Protein AF-A0A2R6HM12-F1 (afdb_monomer_lite)

pLDDT: mean 79.9, std 17.31, range [34.62, 97.88]

Sequence (275 aa):
WGMAYDRQQKQTQFLGGKAFEIVNNDDPSNAFLQESNEMADQKAVITHVEAHADFFRNNEWFRMFGASPDAAAMLERHGETVAEYMDDPEISREDVEAWIDHVLCLEDNIDQHREFSTTEAFEADSAAPEDLAEKLEEMDVSEEVREEVFDEEFVDEMVDDEEGPSFPEEPEKDLLAFLAAHGKAYDEEAEKATDYEEWQGEILELLRKEAYYFAPQKMTKVMNEGWACVDPDTPVFSTAGLVPMRDVVDGHLPVSDGETTRDVYDSNVIEDHDT

Structure (mmCIF, N/CA/C/O backbone):
data_AF-A0A2R6HM12-F1
#
_entry.id   AF-A0A2R6HM12-F1
#
loop_
_atom_site.group_PDB
_atom_site.id
_atom_site.type_symbol
_atom_site.label_atom_id
_atom_site.label_alt_id
_atom_site.label_comp_id
_atom_site.label_asym_id
_atom_site.label_entity_id
_atom_site.label_seq_id
_atom_site.pdbx_PDB_ins_code
_atom_site.Cartn_x
_atom_site.Cartn_y
_atom_site.Cartn_z
_atom_site.occupancy
_atom_site.B_iso_or_equiv
_atom_site.auth_seq_id
_atom_site.auth_comp_id
_atom_site.auth_asym_id
_atom_site.auth_atom_id
_atom_site.pdbx_PDB_model_num
ATOM 1 N N . TRP A 1 1 ? 7.779 -3.901 19.122 1.00 45.91 1 TRP A N 1
ATOM 2 C CA . TRP A 1 1 ? 8.851 -4.202 18.132 1.00 45.91 1 TRP A CA 1
ATOM 3 C C . TRP A 1 1 ? 8.712 -5.640 17.628 1.00 45.91 1 TRP A C 1
ATOM 5 O O . TRP A 1 1 ? 8.999 -6.569 18.376 1.00 45.91 1 TRP A O 1
ATOM 15 N N . GLY A 1 2 ? 8.209 -5.828 16.401 1.00 66.12 2 GLY A N 1
ATOM 16 C CA . GLY A 1 2 ? 7.667 -7.107 15.915 1.00 66.12 2 GLY A CA 1
ATOM 17 C C . GLY A 1 2 ? 8.661 -8.069 15.245 1.00 66.12 2 GLY A C 1
ATOM 18 O O . GLY A 1 2 ? 9.682 -7.671 14.681 1.00 66.12 2 GLY A O 1
ATOM 19 N N . MET A 1 3 ? 8.316 -9.363 15.253 1.00 56.09 3 MET A N 1
ATOM 20 C CA . MET A 1 3 ? 9.099 -10.453 14.643 1.00 56.09 3 MET A CA 1
ATOM 21 C C . MET A 1 3 ? 9.358 -10.277 13.137 1.00 56.09 3 MET A C 1
ATOM 23 O O . MET A 1 3 ? 10.316 -10.845 12.615 1.00 56.09 3 MET A O 1
ATOM 27 N N . ALA A 1 4 ? 8.538 -9.492 12.432 1.00 48.44 4 ALA A N 1
ATOM 28 C CA . ALA A 1 4 ? 8.728 -9.190 11.014 1.00 48.44 4 ALA A CA 1
ATOM 29 C C . ALA A 1 4 ? 10.014 -8.383 10.755 1.00 48.44 4 ALA A C 1
ATOM 31 O O . ALA A 1 4 ? 10.770 -8.720 9.844 1.00 48.44 4 ALA A O 1
ATOM 32 N N . TYR A 1 5 ? 10.315 -7.397 11.607 1.00 55.44 5 TYR A N 1
ATOM 33 C CA . TYR A 1 5 ? 11.544 -6.604 11.526 1.00 55.44 5 TYR A CA 1
ATOM 34 C C . TYR A 1 5 ? 12.789 -7.466 11.786 1.00 55.44 5 TYR A C 1
ATOM 36 O O . TYR A 1 5 ? 13.748 -7.428 11.020 1.00 55.44 5 TYR A O 1
ATOM 44 N N . ASP A 1 6 ? 12.748 -8.327 12.808 1.00 50.44 6 ASP A N 1
ATOM 45 C CA . ASP A 1 6 ? 13.839 -9.266 13.110 1.00 50.44 6 ASP A CA 1
ATOM 46 C C . ASP A 1 6 ? 14.047 -10.286 11.971 1.00 50.44 6 ASP A C 1
ATOM 48 O O . ASP A 1 6 ? 15.178 -10.639 11.625 1.00 50.44 6 ASP A O 1
ATOM 52 N N . ARG A 1 7 ? 12.963 -10.717 11.313 1.00 56.62 7 ARG A N 1
ATOM 53 C CA . ARG A 1 7 ? 13.025 -11.595 10.137 1.00 56.62 7 ARG A CA 1
ATOM 54 C C . ARG A 1 7 ? 13.650 -10.898 8.930 1.00 56.62 7 ARG A C 1
ATOM 56 O O . ARG A 1 7 ? 14.514 -11.495 8.289 1.00 56.62 7 ARG A O 1
ATOM 63 N N . GLN A 1 8 ? 13.252 -9.658 8.648 1.00 53.88 8 GLN A N 1
ATOM 64 C CA . GLN A 1 8 ? 13.801 -8.850 7.557 1.00 53.88 8 GLN A CA 1
ATOM 65 C C . GLN A 1 8 ? 15.287 -8.555 7.797 1.00 53.88 8 GLN A C 1
ATOM 67 O O . GLN A 1 8 ? 16.112 -8.812 6.924 1.00 53.88 8 GLN A O 1
ATOM 72 N N . GLN A 1 9 ? 15.657 -8.139 9.013 1.00 55.09 9 GLN A N 1
ATOM 73 C CA . GLN A 1 9 ? 17.048 -7.898 9.400 1.00 55.09 9 GLN A CA 1
ATOM 74 C C . GLN A 1 9 ? 17.918 -9.149 9.195 1.00 55.09 9 GLN A C 1
ATOM 76 O O . GLN A 1 9 ? 19.014 -9.068 8.635 1.00 55.09 9 GLN A O 1
ATOM 81 N N . LYS A 1 10 ? 17.417 -10.327 9.588 1.00 55.91 10 LYS A N 1
ATOM 82 C CA . LYS A 1 10 ? 18.114 -11.607 9.390 1.00 55.91 10 LYS A CA 1
ATOM 83 C C . LYS A 1 10 ? 18.174 -12.030 7.919 1.00 55.91 10 LYS A C 1
ATOM 85 O O . LYS A 1 10 ? 19.184 -12.593 7.503 1.00 55.91 10 LYS A O 1
ATOM 90 N N . GLN A 1 11 ? 17.150 -11.749 7.113 1.00 53.75 11 GLN A N 1
ATOM 91 C CA . GLN A 1 11 ? 17.183 -11.993 5.665 1.00 53.75 11 GLN A CA 1
ATOM 92 C C . GLN A 1 11 ? 18.248 -11.141 4.968 1.00 53.75 11 GLN A C 1
ATOM 94 O O . GLN A 1 11 ? 19.051 -11.677 4.202 1.00 53.75 11 GLN A O 1
ATOM 99 N N . THR A 1 12 ? 18.316 -9.851 5.293 1.00 49.84 12 THR A N 1
ATOM 100 C CA . THR A 1 12 ? 19.340 -8.939 4.772 1.00 49.84 12 THR A CA 1
ATOM 101 C C . THR A 1 12 ? 20.743 -9.373 5.200 1.00 49.84 12 THR A C 1
ATOM 103 O O . THR A 1 12 ? 21.672 -9.362 4.395 1.00 49.84 12 THR A O 1
ATOM 106 N N . GLN A 1 13 ? 20.909 -9.810 6.454 1.00 46.69 13 GLN A N 1
ATOM 107 C CA . GLN A 1 13 ? 22.214 -10.181 7.007 1.00 46.69 13 GLN A CA 1
ATOM 108 C C . GLN A 1 13 ? 22.731 -11.553 6.538 1.00 46.69 13 GLN A C 1
ATOM 110 O O . GLN A 1 13 ? 23.944 -11.727 6.417 1.00 46.69 13 GLN A O 1
ATOM 115 N N . PHE A 1 14 ? 21.852 -12.534 6.297 1.00 41.62 14 PHE A N 1
ATOM 116 C CA . PHE A 1 14 ? 22.263 -13.930 6.076 1.00 41.62 14 PHE A CA 1
ATOM 117 C C . PHE A 1 14 ? 21.850 -14.532 4.726 1.00 41.62 14 PHE A C 1
ATOM 119 O O . PHE A 1 14 ? 22.419 -15.552 4.343 1.00 41.62 14 PHE A O 1
ATOM 126 N N . LEU A 1 15 ? 20.888 -13.944 4.004 1.00 34.62 15 LEU A N 1
ATOM 127 C CA . LEU A 1 15 ? 20.305 -14.532 2.785 1.00 34.62 15 LEU A CA 1
ATOM 128 C C . LEU A 1 15 ? 20.502 -13.683 1.520 1.00 34.62 15 LEU A C 1
ATOM 130 O O . LEU A 1 15 ? 19.976 -14.041 0.472 1.00 34.62 15 LEU A O 1
ATOM 134 N N . GLY A 1 16 ? 21.259 -12.583 1.590 1.00 38.53 16 GLY A N 1
ATOM 135 C CA . GLY A 1 16 ? 21.548 -11.755 0.413 1.00 38.53 16 GLY A CA 1
ATOM 136 C C . GLY A 1 16 ? 20.336 -10.988 -0.126 1.00 38.53 16 GLY A C 1
ATOM 137 O O . GLY A 1 16 ? 20.385 -10.496 -1.248 1.00 38.53 16 GLY A O 1
ATOM 138 N N . GLY A 1 17 ? 19.262 -10.864 0.662 1.00 44.56 17 GLY A N 1
ATOM 139 C CA . GLY A 1 17 ? 18.126 -9.998 0.352 1.00 44.56 17 GLY A CA 1
ATOM 140 C C . GLY A 1 17 ? 18.528 -8.533 0.485 1.00 44.56 17 GLY A C 1
ATOM 141 O O . GLY A 1 17 ? 18.247 -7.899 1.499 1.00 44.56 17 GLY A O 1
ATOM 142 N N . LYS A 1 18 ? 19.253 -8.007 -0.502 1.00 56.03 18 LYS A N 1
ATOM 143 C CA . LYS A 1 18 ? 19.556 -6.582 -0.599 1.00 56.03 18 LYS A CA 1
ATOM 144 C C . LYS A 1 18 ? 18.367 -5.913 -1.290 1.00 56.03 18 LYS A C 1
ATOM 146 O O . LYS A 1 18 ? 18.108 -6.192 -2.452 1.00 56.03 18 LYS A O 1
ATOM 151 N N . ALA A 1 19 ? 17.621 -5.076 -0.571 1.00 60.28 19 ALA A N 1
ATOM 152 C CA . ALA A 1 19 ? 16.597 -4.231 -1.185 1.00 60.28 19 ALA A CA 1
ATOM 153 C C . ALA A 1 19 ? 17.301 -3.126 -1.976 1.00 60.28 19 ALA A C 1
ATOM 155 O O . ALA A 1 19 ? 17.904 -2.255 -1.365 1.00 60.28 19 ALA A O 1
ATOM 156 N N . PHE A 1 20 ? 17.315 -3.177 -3.301 1.00 73.44 20 PHE A N 1
ATOM 157 C CA . PHE A 1 20 ? 18.080 -2.212 -4.093 1.00 73.44 20 PHE A CA 1
ATOM 158 C C . PHE A 1 20 ? 17.459 -0.803 -4.059 1.00 73.44 20 PHE A C 1
ATOM 160 O O . PHE A 1 20 ? 18.202 0.190 -4.061 1.00 73.44 20 PHE A O 1
ATOM 167 N N . GLU A 1 21 ? 16.137 -0.742 -3.891 1.00 81.69 21 GLU A N 1
ATOM 168 C CA . GLU A 1 21 ? 15.317 0.463 -3.843 1.00 81.69 21 GLU A CA 1
ATOM 169 C C . GLU A 1 21 ? 14.082 0.310 -2.940 1.00 81.69 21 GLU A C 1
ATOM 171 O O . GLU A 1 21 ? 13.693 -0.790 -2.544 1.00 81.69 21 GLU A O 1
ATOM 176 N N . ILE A 1 22 ? 13.457 1.449 -2.638 1.00 86.56 22 ILE A N 1
ATOM 177 C CA . ILE A 1 22 ? 12.061 1.569 -2.206 1.00 86.56 22 ILE A CA 1
ATOM 178 C C . ILE A 1 22 ? 11.409 2.611 -3.112 1.00 86.56 22 ILE A C 1
ATOM 180 O O . ILE A 1 22 ? 11.979 3.689 -3.293 1.00 86.56 22 ILE A O 1
ATOM 184 N N . VAL A 1 23 ? 10.230 2.309 -3.659 1.00 88.19 23 VAL A N 1
ATOM 185 C CA . VAL A 1 23 ? 9.457 3.240 -4.494 1.00 88.19 23 VAL A CA 1
ATOM 186 C C . VAL A 1 23 ? 8.091 3.468 -3.866 1.00 88.19 23 VAL A C 1
ATOM 188 O O . VAL A 1 23 ? 7.348 2.515 -3.636 1.00 88.19 23 VAL A O 1
ATOM 191 N N . ASN A 1 24 ? 7.764 4.733 -3.618 1.00 88.12 24 ASN A N 1
ATOM 192 C CA . ASN A 1 24 ? 6.459 5.162 -3.137 1.00 88.12 24 ASN A CA 1
ATOM 193 C C . ASN A 1 24 ? 5.642 5.719 -4.302 1.00 88.12 24 ASN A C 1
ATOM 195 O O . ASN A 1 24 ? 6.130 6.550 -5.077 1.00 88.12 24 ASN A O 1
ATOM 199 N N . ASN A 1 25 ? 4.387 5.280 -4.393 1.00 87.94 25 ASN A N 1
ATOM 200 C CA . ASN A 1 25 ? 3.421 5.827 -5.331 1.00 87.94 25 ASN A CA 1
ATOM 201 C C . ASN A 1 25 ? 2.900 7.181 -4.820 1.00 87.94 25 ASN A C 1
ATOM 203 O O . ASN A 1 25 ? 1.836 7.265 -4.212 1.00 87.94 25 ASN A O 1
ATOM 207 N N . ASP A 1 26 ? 3.691 8.217 -5.078 1.00 87.25 26 ASP A N 1
ATOM 208 C CA . ASP A 1 26 ? 3.332 9.632 -4.952 1.00 87.25 26 ASP A CA 1
ATOM 209 C C . ASP A 1 26 ? 3.199 10.273 -6.350 1.00 87.25 26 ASP A C 1
ATOM 211 O O . ASP A 1 26 ? 3.576 9.665 -7.360 1.00 87.25 26 ASP A O 1
ATOM 215 N N . ASP A 1 27 ? 2.707 11.514 -6.421 1.00 85.19 27 ASP A N 1
ATOM 216 C CA . ASP A 1 27 ? 2.692 12.340 -7.640 1.00 85.19 27 ASP A CA 1
ATOM 217 C C . ASP A 1 27 ? 3.530 13.631 -7.459 1.00 85.19 27 ASP A C 1
ATOM 219 O O . ASP A 1 27 ? 3.024 14.631 -6.937 1.00 85.19 27 ASP A O 1
ATOM 223 N N . PRO A 1 28 ? 4.817 13.655 -7.873 1.00 88.19 28 PRO A N 1
ATOM 224 C CA . PRO A 1 28 ? 5.564 12.595 -8.560 1.00 88.19 28 PRO A CA 1
ATOM 225 C C . PRO A 1 28 ? 6.029 11.473 -7.620 1.00 88.19 28 PRO A C 1
ATOM 227 O O . PRO A 1 28 ? 6.233 11.699 -6.429 1.00 88.19 28 PRO A O 1
ATOM 230 N N . SER A 1 29 ? 6.273 10.280 -8.175 1.00 90.69 29 SER A N 1
ATOM 231 C CA . SER A 1 29 ? 6.714 9.123 -7.390 1.00 90.69 29 SER A CA 1
ATOM 232 C C . SER A 1 29 ? 8.095 9.348 -6.780 1.00 90.69 29 SER A C 1
ATOM 234 O O . SER A 1 29 ? 8.993 9.902 -7.419 1.00 90.69 29 SER A O 1
ATOM 236 N N . ASN A 1 30 ? 8.273 8.882 -5.545 1.00 90.06 30 ASN A N 1
ATOM 237 C CA . ASN A 1 30 ? 9.518 9.029 -4.800 1.00 90.06 30 ASN A CA 1
ATOM 238 C C . ASN A 1 30 ? 10.266 7.698 -4.751 1.00 90.06 30 ASN A C 1
ATOM 240 O O . ASN A 1 30 ? 9.684 6.669 -4.410 1.00 90.06 30 ASN A O 1
ATOM 244 N N . ALA A 1 31 ? 11.565 7.719 -5.049 1.00 91.00 31 ALA A N 1
ATOM 245 C CA . ALA A 1 31 ? 12.410 6.533 -5.010 1.00 91.00 31 ALA A CA 1
ATOM 246 C C . ALA A 1 31 ? 13.648 6.740 -4.138 1.00 91.00 31 ALA A C 1
ATOM 248 O O . ALA A 1 31 ? 14.365 7.735 -4.262 1.00 91.00 31 ALA A O 1
ATOM 249 N N . PHE A 1 32 ? 13.919 5.763 -3.280 1.00 90.31 32 PHE A N 1
ATOM 250 C CA . PHE A 1 32 ? 15.049 5.749 -2.361 1.00 90.31 32 PHE A CA 1
ATOM 251 C C . PHE A 1 32 ? 15.987 4.612 -2.747 1.00 90.31 32 PHE A C 1
ATOM 253 O O . PHE A 1 32 ? 15.621 3.444 -2.649 1.00 90.31 32 PHE A O 1
ATOM 260 N N . LEU A 1 33 ? 17.199 4.951 -3.185 1.00 89.31 33 LEU A N 1
ATOM 261 C CA . LEU A 1 33 ? 18.199 3.983 -3.634 1.00 89.31 33 LEU A CA 1
ATOM 262 C C . LEU A 1 33 ? 19.236 3.727 -2.543 1.00 89.31 33 LEU A C 1
ATOM 264 O O . LEU A 1 33 ? 19.635 4.647 -1.825 1.00 89.31 33 LEU A O 1
ATOM 268 N N . GLN A 1 34 ? 19.741 2.496 -2.446 1.00 87.69 34 GLN A N 1
ATOM 269 C CA . GLN A 1 34 ? 20.837 2.220 -1.519 1.00 87.69 34 GLN A CA 1
ATOM 270 C C . GLN A 1 34 ? 22.144 2.878 -1.972 1.00 87.69 34 GLN A C 1
ATOM 272 O O . GLN A 1 34 ? 22.643 2.611 -3.064 1.00 87.69 34 GLN A O 1
ATOM 277 N N . GLU A 1 35 ? 22.790 3.634 -1.080 1.00 86.25 35 GLU A N 1
ATOM 278 C CA . GLU A 1 35 ? 24.118 4.221 -1.335 1.00 86.25 35 GLU A CA 1
ATOM 279 C C . GLU A 1 35 ? 25.197 3.166 -1.634 1.00 86.25 35 GLU A C 1
ATOM 281 O O . GLU A 1 35 ? 26.191 3.455 -2.294 1.00 86.25 35 GLU A O 1
ATOM 286 N N . SER A 1 36 ? 25.004 1.935 -1.155 1.00 85.50 36 SER A N 1
ATOM 287 C CA . SER A 1 36 ? 25.958 0.834 -1.317 1.00 85.50 36 SER A CA 1
ATOM 288 C C . SER A 1 36 ? 25.883 0.122 -2.675 1.00 85.50 36 SER A C 1
ATOM 290 O O . SER A 1 36 ? 26.580 -0.875 -2.869 1.00 85.50 36 SER A O 1
ATOM 292 N N . ASN A 1 37 ? 25.000 0.543 -3.583 1.00 83.56 37 ASN A N 1
ATOM 293 C CA . ASN A 1 37 ? 24.901 -0.025 -4.929 1.00 83.56 37 ASN A CA 1
ATOM 294 C C . ASN A 1 37 ? 26.080 0.436 -5.798 1.00 83.56 37 ASN A C 1
ATOM 296 O O . ASN A 1 37 ? 26.504 1.5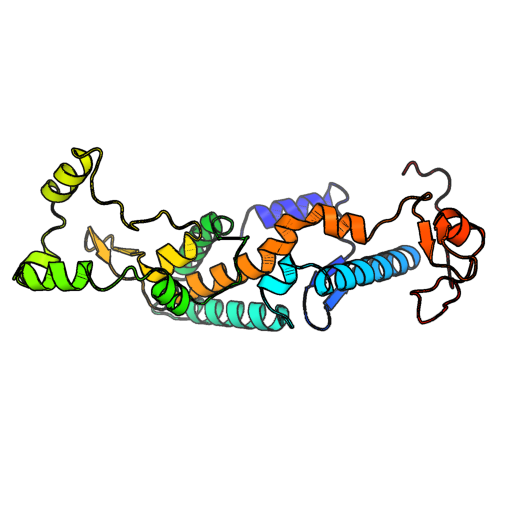94 -5.722 1.00 83.56 37 ASN A O 1
ATOM 300 N N . GLU A 1 38 ? 26.606 -0.458 -6.638 1.00 86.62 38 GLU A N 1
ATOM 301 C CA . GLU A 1 38 ? 27.620 -0.071 -7.618 1.00 86.62 38 GLU A CA 1
ATOM 302 C C . GLU A 1 38 ? 27.011 0.841 -8.692 1.00 86.62 38 GLU A C 1
ATOM 304 O O . GLU A 1 38 ? 25.799 0.907 -8.868 1.00 86.62 38 GLU A O 1
ATOM 309 N N . MET A 1 39 ? 27.842 1.561 -9.448 1.00 86.50 39 MET A N 1
ATOM 310 C CA . MET A 1 39 ? 27.341 2.500 -10.463 1.00 86.50 39 MET A CA 1
ATOM 311 C C . MET A 1 39 ? 26.467 1.818 -11.532 1.00 86.50 39 MET A C 1
ATOM 313 O O . MET A 1 39 ? 25.511 2.423 -12.013 1.00 86.50 39 MET A O 1
ATOM 317 N N . ALA A 1 40 ? 26.796 0.580 -11.912 1.00 83.94 40 ALA A N 1
ATOM 318 C CA . ALA A 1 40 ? 25.988 -0.196 -12.852 1.00 83.94 40 ALA A CA 1
ATOM 319 C C . ALA A 1 40 ? 24.617 -0.543 -12.249 1.00 83.94 40 ALA A C 1
ATOM 321 O O . ALA A 1 40 ? 23.596 -0.294 -12.889 1.00 83.94 40 ALA A O 1
ATOM 322 N N . ASP A 1 41 ? 24.595 -1.005 -10.996 1.00 84.75 41 ASP A N 1
ATOM 323 C CA . ASP A 1 41 ? 23.363 -1.301 -10.259 1.00 84.75 41 ASP A CA 1
ATOM 324 C C . ASP A 1 41 ? 22.493 -0.053 -10.115 1.00 84.75 41 ASP A C 1
ATOM 326 O O . ASP A 1 41 ? 21.305 -0.105 -10.397 1.00 84.75 41 ASP A O 1
ATOM 330 N N . GLN A 1 42 ? 23.078 1.097 -9.755 1.00 87.88 42 GLN A N 1
ATOM 331 C CA . GLN A 1 42 ? 22.330 2.353 -9.637 1.00 87.88 42 GLN A CA 1
ATOM 332 C C . GLN A 1 42 ? 21.605 2.702 -10.940 1.00 87.88 42 GLN A C 1
ATOM 334 O O . GLN A 1 42 ? 20.440 3.081 -10.915 1.00 87.88 42 GLN A O 1
ATOM 339 N N . LYS A 1 43 ? 22.264 2.551 -12.095 1.00 87.19 43 LYS A N 1
ATOM 340 C CA . LYS A 1 43 ? 21.636 2.821 -13.397 1.00 87.19 43 LYS A CA 1
ATOM 341 C C . LYS A 1 43 ? 20.495 1.852 -13.705 1.00 87.19 43 LYS A C 1
ATOM 343 O O . LYS A 1 43 ? 19.450 2.287 -14.190 1.00 87.19 43 LYS A O 1
ATOM 348 N N . ALA A 1 44 ? 20.694 0.563 -13.433 1.00 84.06 44 ALA A N 1
ATOM 349 C CA . ALA A 1 44 ? 19.670 -0.456 -13.641 1.00 84.06 44 ALA A CA 1
ATOM 350 C C . ALA A 1 44 ? 18.451 -0.200 -12.744 1.00 84.06 44 ALA A C 1
ATOM 352 O O . ALA A 1 44 ? 17.330 -0.136 -13.239 1.00 84.06 44 ALA A O 1
ATOM 353 N N . VAL A 1 45 ? 18.691 0.057 -11.458 1.00 88.31 45 VAL A N 1
ATOM 354 C CA . VAL A 1 45 ? 17.662 0.364 -10.460 1.00 88.31 45 VAL A CA 1
ATOM 355 C C . VAL A 1 45 ? 16.890 1.625 -10.828 1.00 88.31 45 VAL A C 1
ATOM 357 O O . VAL A 1 45 ? 15.670 1.586 -10.850 1.00 88.31 45 VAL A O 1
ATOM 360 N N . ILE A 1 46 ? 17.556 2.727 -11.194 1.00 89.94 46 ILE A N 1
ATOM 361 C CA . ILE A 1 46 ? 16.858 3.953 -11.626 1.00 89.94 46 ILE A CA 1
ATOM 362 C C . ILE A 1 46 ? 15.937 3.658 -12.816 1.00 89.94 46 ILE A C 1
ATOM 364 O O . ILE A 1 46 ? 14.789 4.083 -12.825 1.00 89.94 46 ILE A O 1
ATOM 368 N N . THR A 1 47 ? 16.412 2.898 -13.805 1.00 86.44 47 THR A N 1
ATOM 369 C CA . THR A 1 47 ? 15.597 2.548 -14.981 1.00 86.44 47 THR A CA 1
ATOM 370 C C . THR A 1 47 ? 14.394 1.678 -14.598 1.00 86.44 47 THR A C 1
ATOM 372 O O . THR A 1 47 ? 13.297 1.875 -15.113 1.00 86.44 47 THR A O 1
ATOM 375 N N . HIS A 1 48 ? 14.589 0.743 -13.671 1.00 89.44 48 HIS A N 1
ATOM 376 C CA . HIS A 1 48 ? 13.540 -0.121 -13.134 1.00 89.44 48 HIS A CA 1
ATOM 377 C C . HIS A 1 48 ? 12.481 0.676 -12.350 1.00 89.44 48 HIS A C 1
ATOM 379 O O . HIS A 1 48 ? 11.283 0.512 -12.567 1.00 89.44 48 HIS A O 1
ATOM 385 N N . VAL A 1 49 ? 12.919 1.622 -11.516 1.00 92.50 49 VAL A N 1
ATOM 386 C CA . VAL A 1 49 ? 12.063 2.558 -10.773 1.00 92.50 49 VAL A CA 1
ATOM 387 C C . VAL A 1 49 ? 11.189 3.395 -11.707 1.00 92.50 49 VAL A C 1
ATOM 389 O O . VAL A 1 49 ? 10.001 3.558 -11.441 1.00 92.50 49 VAL A O 1
ATOM 392 N N . GLU A 1 50 ? 11.747 3.919 -12.800 1.00 90.81 50 GLU A N 1
ATOM 393 C CA . GLU A 1 50 ? 10.979 4.696 -13.786 1.00 90.81 50 GLU A CA 1
ATOM 394 C C . GLU A 1 50 ? 9.858 3.851 -14.410 1.00 90.81 50 GLU A C 1
ATOM 396 O O . GLU A 1 50 ? 8.745 4.336 -14.612 1.00 90.81 50 GLU A O 1
ATOM 401 N N . ALA A 1 51 ? 10.115 2.564 -14.657 1.00 90.44 51 ALA A N 1
ATOM 402 C CA . ALA A 1 51 ? 9.087 1.649 -15.135 1.00 90.44 51 ALA A CA 1
ATOM 403 C C . ALA A 1 51 ? 8.002 1.387 -14.074 1.00 90.44 51 ALA A C 1
ATOM 405 O O . ALA A 1 51 ? 6.824 1.344 -14.424 1.00 90.44 51 ALA A O 1
ATOM 406 N N . HIS A 1 52 ? 8.350 1.284 -12.787 1.00 93.44 52 HIS A N 1
ATOM 407 C CA . HIS A 1 52 ? 7.345 1.232 -11.718 1.00 93.44 52 HIS A CA 1
ATOM 408 C C . HIS A 1 52 ? 6.503 2.506 -11.643 1.00 93.44 52 HIS A C 1
ATOM 410 O O . HIS A 1 52 ? 5.285 2.418 -11.530 1.00 93.44 52 HIS A O 1
ATOM 416 N N . ALA A 1 53 ? 7.121 3.685 -11.748 1.00 92.56 53 ALA A N 1
ATOM 417 C CA . ALA A 1 53 ? 6.397 4.954 -11.749 1.00 92.56 53 ALA A CA 1
ATOM 418 C C . ALA A 1 53 ? 5.414 5.042 -12.933 1.00 92.56 53 ALA A C 1
ATOM 420 O O . ALA A 1 53 ? 4.265 5.461 -12.769 1.00 92.56 53 ALA A O 1
ATOM 421 N N . ASP A 1 54 ? 5.829 4.582 -14.118 1.00 91.69 54 ASP A N 1
ATOM 422 C CA . ASP A 1 54 ? 4.942 4.457 -15.277 1.00 91.69 54 ASP A CA 1
ATOM 423 C C . ASP A 1 54 ? 3.806 3.448 -15.031 1.00 91.69 54 ASP A C 1
ATOM 425 O O . ASP A 1 54 ? 2.644 3.738 -15.334 1.00 91.69 54 ASP A O 1
ATOM 429 N N . PHE A 1 55 ? 4.105 2.298 -14.420 1.00 93.25 55 PHE A N 1
ATOM 430 C CA . PHE A 1 55 ? 3.097 1.305 -14.058 1.00 93.25 55 PHE A CA 1
ATOM 431 C C . PHE A 1 55 ? 2.061 1.882 -13.088 1.00 93.25 55 PHE A C 1
ATOM 433 O O . PHE A 1 55 ? 0.863 1.774 -13.350 1.00 93.25 55 PHE A O 1
ATOM 440 N N . PHE A 1 56 ? 2.494 2.548 -12.015 1.00 92.88 56 PHE A N 1
ATOM 441 C CA . PHE A 1 56 ? 1.601 3.178 -11.039 1.00 92.88 56 PHE A CA 1
ATOM 442 C C . PHE A 1 56 ? 0.665 4.190 -11.697 1.00 92.88 56 PHE A C 1
ATOM 444 O O . PHE A 1 56 ? -0.545 4.158 -11.481 1.00 92.88 56 PHE A O 1
ATOM 451 N N . ARG A 1 57 ? 1.203 5.043 -12.573 1.00 90.25 57 ARG A N 1
ATOM 452 C CA . ARG A 1 57 ? 0.434 6.090 -13.253 1.00 90.25 57 ARG A CA 1
ATOM 453 C C . ARG A 1 57 ? -0.614 5.542 -14.224 1.00 90.25 57 ARG A C 1
ATOM 455 O O . ARG A 1 57 ? -1.664 6.162 -14.426 1.00 90.25 57 ARG A O 1
ATOM 462 N N . ASN A 1 58 ? -0.326 4.411 -14.865 1.00 89.81 58 ASN A N 1
ATOM 463 C CA . ASN A 1 58 ? -1.160 3.870 -15.937 1.00 89.81 58 ASN A CA 1
ATOM 464 C C . ASN A 1 58 ? -2.066 2.707 -15.507 1.00 89.81 58 ASN A C 1
ATOM 466 O O . ASN A 1 58 ? -2.984 2.365 -16.258 1.00 89.81 58 ASN A O 1
ATOM 470 N N . ASN A 1 59 ? -1.858 2.124 -14.325 1.00 91.81 59 ASN A N 1
ATOM 471 C CA . ASN A 1 59 ? -2.635 0.995 -13.823 1.00 91.81 59 ASN A CA 1
ATOM 472 C C . ASN A 1 59 ? -3.941 1.437 -13.132 1.00 91.81 59 ASN A C 1
ATOM 474 O O . ASN A 1 59 ? -3.943 2.312 -12.270 1.00 91.81 59 ASN A O 1
ATOM 478 N N . GLU A 1 60 ? -5.062 0.794 -13.480 1.00 89.94 60 GLU A N 1
ATOM 479 C CA . GLU A 1 60 ? -6.382 1.138 -12.925 1.00 89.94 60 GLU A CA 1
ATOM 480 C C . GLU A 1 60 ? -6.500 0.889 -11.417 1.00 89.94 60 GLU A C 1
ATOM 482 O O . GLU A 1 60 ? -7.155 1.670 -10.737 1.00 89.94 60 GLU A O 1
ATOM 487 N N . TRP A 1 61 ? -5.851 -0.144 -10.863 1.00 89.75 61 TRP A N 1
ATOM 488 C CA . TRP A 1 61 ? -5.936 -0.421 -9.424 1.00 89.75 61 TRP A CA 1
ATOM 489 C C . TRP A 1 61 ? -5.312 0.698 -8.589 1.00 89.75 61 TRP A C 1
ATOM 491 O O . TRP A 1 61 ? -5.850 1.051 -7.547 1.00 89.75 61 TRP A O 1
ATOM 501 N N . PHE A 1 62 ? -4.225 1.309 -9.065 1.00 90.50 62 PHE A N 1
ATOM 502 C CA . PHE A 1 62 ? -3.606 2.452 -8.389 1.00 90.50 62 PHE A CA 1
ATOM 503 C C . PHE A 1 62 ? -4.477 3.711 -8.471 1.00 90.50 62 PHE A C 1
ATOM 505 O O . PHE A 1 62 ? -4.525 4.485 -7.516 1.00 90.50 62 PHE A O 1
ATOM 512 N N . ARG A 1 63 ? -5.231 3.886 -9.566 1.00 86.62 63 ARG A N 1
ATOM 513 C CA . ARG A 1 63 ? -6.182 5.000 -9.711 1.00 86.62 63 ARG A CA 1
ATOM 514 C C . ARG A 1 63 ? -7.345 4.939 -8.719 1.00 86.62 63 ARG A C 1
ATOM 516 O O . ARG A 1 63 ? -7.874 5.996 -8.389 1.00 86.62 63 ARG A O 1
ATOM 523 N N . MET A 1 64 ? -7.713 3.752 -8.226 1.00 84.81 64 MET A N 1
ATOM 524 C CA . MET A 1 64 ? -8.831 3.589 -7.282 1.00 84.81 64 MET A CA 1
ATOM 525 C C . MET A 1 64 ? -8.588 4.231 -5.914 1.00 84.81 64 MET A C 1
ATOM 527 O O . MET A 1 64 ? -9.544 4.563 -5.218 1.00 84.81 64 MET A O 1
ATOM 531 N N . PHE A 1 65 ? -7.327 4.420 -5.519 1.00 83.44 65 PHE A N 1
ATOM 532 C CA . PHE A 1 65 ? -7.004 5.151 -4.294 1.00 83.44 65 PHE A CA 1
ATOM 533 C C . PHE A 1 65 ? -7.061 6.673 -4.502 1.00 83.44 65 PHE A C 1
ATOM 535 O O . PHE A 1 65 ? -7.469 7.423 -3.618 1.00 83.44 65 PHE A O 1
ATOM 542 N N . GLY A 1 66 ? -6.656 7.142 -5.681 1.00 79.12 66 GLY A N 1
ATOM 543 C CA . GLY A 1 66 ? -6.698 8.550 -6.048 1.00 79.12 66 GLY A CA 1
ATOM 544 C C . GLY A 1 66 ? -5.796 8.868 -7.236 1.00 79.12 66 GLY A C 1
ATOM 545 O O . GLY A 1 66 ? -4.815 8.179 -7.499 1.00 79.12 66 GLY A O 1
ATOM 546 N N . ALA A 1 67 ? -6.120 9.943 -7.957 1.00 71.81 67 ALA A N 1
ATOM 547 C CA . ALA A 1 67 ? -5.380 10.344 -9.157 1.00 71.81 67 ALA A CA 1
ATOM 548 C C . ALA A 1 67 ? -3.999 10.965 -8.867 1.00 71.81 67 ALA A C 1
ATOM 550 O O . ALA A 1 67 ? -3.117 10.880 -9.718 1.00 71.81 67 ALA A O 1
ATOM 551 N N . SER A 1 68 ? -3.825 11.577 -7.691 1.00 78.12 68 SER A N 1
ATOM 552 C CA . SER A 1 68 ? -2.575 12.212 -7.246 1.00 78.12 68 SER A CA 1
ATOM 553 C C . SER A 1 68 ? -2.356 11.917 -5.757 1.00 78.12 68 SER A C 1
ATOM 555 O O . SER A 1 68 ? -2.714 12.742 -4.910 1.00 78.12 68 SER A O 1
ATOM 557 N N . PRO A 1 69 ? -1.872 10.713 -5.414 1.00 81.94 69 PRO A N 1
ATOM 558 C CA . PRO A 1 69 ? -1.574 10.357 -4.035 1.00 81.94 69 PRO A CA 1
ATOM 559 C C . PRO A 1 69 ? -0.387 11.168 -3.492 1.00 81.94 69 PRO A C 1
ATOM 561 O O . PRO A 1 69 ? 0.585 11.431 -4.197 1.00 81.94 69 PRO A O 1
ATOM 564 N N . ASP A 1 70 ? -0.490 11.544 -2.218 1.00 87.94 70 ASP A N 1
ATOM 565 C CA . ASP A 1 70 ? 0.609 12.056 -1.389 1.00 87.94 70 ASP A CA 1
ATOM 566 C C . ASP A 1 70 ? 0.716 11.136 -0.168 1.00 87.94 70 ASP A C 1
ATOM 568 O O . ASP A 1 70 ? 0.279 11.444 0.947 1.00 87.94 70 ASP A O 1
ATOM 572 N N . ALA A 1 71 ? 1.164 9.918 -0.451 1.00 88.00 71 ALA A N 1
ATOM 573 C CA . ALA A 1 71 ? 1.328 8.838 0.495 1.00 88.00 71 ALA A CA 1
ATOM 574 C C . ALA A 1 71 ? 2.370 9.179 1.553 1.00 88.00 71 ALA A C 1
ATOM 576 O O . ALA A 1 71 ? 2.148 8.884 2.722 1.00 88.00 71 ALA A O 1
ATOM 577 N N . ALA A 1 72 ? 3.470 9.835 1.170 1.00 88.06 72 ALA A N 1
ATOM 578 C CA . ALA A 1 72 ? 4.487 10.262 2.124 1.00 88.06 72 ALA A CA 1
ATOM 579 C C . ALA A 1 72 ? 3.895 11.187 3.199 1.00 88.06 72 ALA A C 1
ATOM 581 O O . ALA A 1 72 ? 4.021 10.893 4.388 1.00 88.06 72 ALA A O 1
ATOM 582 N N . ALA A 1 73 ? 3.187 12.251 2.802 1.00 91.00 73 ALA A N 1
ATOM 583 C CA . ALA A 1 73 ? 2.573 13.154 3.772 1.00 91.00 73 ALA A CA 1
ATOM 584 C C . ALA A 1 73 ? 1.380 12.513 4.500 1.00 91.00 73 ALA A C 1
ATOM 586 O O . ALA A 1 73 ? 1.071 12.886 5.629 1.00 91.00 73 ALA A O 1
ATOM 587 N N . MET A 1 74 ? 0.665 11.581 3.861 1.00 93.25 74 MET A N 1
ATOM 588 C CA . MET A 1 74 ? -0.415 10.819 4.500 1.00 93.25 74 MET A CA 1
ATOM 589 C C . MET A 1 74 ? 0.116 9.952 5.643 1.00 93.25 74 MET A C 1
ATOM 591 O O . MET A 1 74 ? -0.347 10.114 6.768 1.00 93.25 74 MET A O 1
ATOM 595 N N . LEU A 1 75 ? 1.134 9.133 5.378 1.00 92.69 75 LEU A N 1
ATOM 596 C CA . LEU A 1 75 ? 1.766 8.268 6.373 1.00 92.69 75 LEU A CA 1
ATOM 597 C C . LEU A 1 75 ? 2.456 9.074 7.482 1.00 92.69 75 LEU A C 1
ATOM 599 O O . LEU A 1 75 ? 2.416 8.672 8.640 1.00 92.69 75 LEU A O 1
ATOM 603 N N . GLU A 1 76 ? 3.060 10.222 7.152 1.00 94.12 76 GLU A N 1
ATOM 604 C CA . GLU A 1 76 ? 3.625 11.136 8.154 1.00 94.12 76 GLU A CA 1
ATOM 605 C C . GLU A 1 76 ? 2.544 11.621 9.126 1.00 94.12 76 GLU A C 1
ATOM 607 O O . GLU A 1 76 ? 2.691 11.436 10.331 1.00 94.12 76 GLU A O 1
ATOM 612 N N . ARG A 1 77 ? 1.421 12.144 8.611 1.00 96.88 77 ARG A N 1
ATOM 613 C CA . ARG A 1 77 ? 0.300 12.5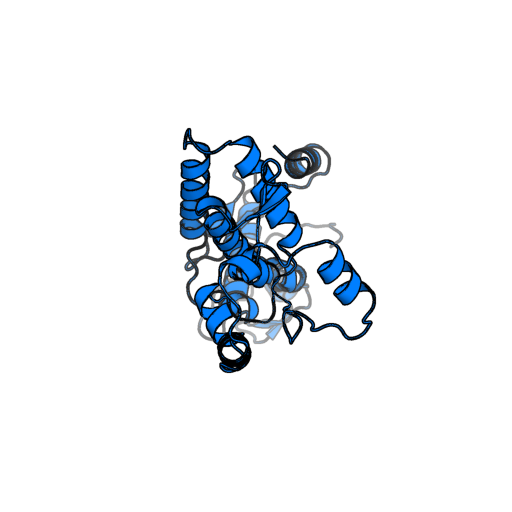96 9.452 1.00 96.88 77 ARG A CA 1
ATOM 614 C C . ARG A 1 77 ? -0.281 11.470 10.298 1.00 96.88 77 ARG A C 1
ATOM 616 O O . ARG A 1 77 ? -0.551 11.683 11.470 1.00 96.88 77 ARG A O 1
ATOM 623 N N . HIS A 1 78 ? -0.459 10.282 9.724 1.00 97.12 78 HIS A N 1
ATOM 624 C CA . HIS A 1 78 ? -0.964 9.130 10.471 1.00 97.12 78 HIS A CA 1
ATOM 625 C C . HIS A 1 78 ? -0.020 8.762 11.625 1.00 97.12 78 HIS A C 1
ATOM 627 O O . HIS A 1 78 ? -0.466 8.536 12.748 1.00 97.12 78 HIS A O 1
ATOM 633 N N . GLY A 1 79 ? 1.293 8.762 11.369 1.00 97.12 79 GLY A N 1
ATOM 634 C CA . GLY A 1 79 ? 2.306 8.529 12.395 1.00 97.12 79 GLY A CA 1
ATOM 635 C C . GLY A 1 79 ? 2.320 9.601 13.488 1.00 97.12 79 GLY A C 1
ATOM 636 O O . GLY A 1 79 ? 2.491 9.262 14.657 1.00 97.12 79 GLY A O 1
ATOM 637 N N . GLU A 1 80 ? 2.117 10.872 13.131 1.00 97.88 80 GLU A N 1
ATOM 638 C CA . GLU A 1 80 ? 1.970 11.974 14.091 1.00 97.88 80 GLU A CA 1
ATOM 639 C C . GLU A 1 80 ? 0.726 11.799 14.971 1.00 97.88 80 GLU A C 1
ATOM 641 O O . GLU A 1 80 ? 0.849 11.897 16.189 1.00 97.88 80 GLU A O 1
ATOM 646 N N . THR A 1 81 ? -0.431 11.466 14.389 1.00 97.88 81 THR A N 1
ATOM 647 C CA . THR A 1 81 ? -1.673 11.205 15.138 1.00 97.88 81 THR A CA 1
ATOM 648 C C . THR A 1 81 ? -1.513 10.035 16.108 1.00 97.88 81 THR A C 1
ATOM 650 O O . THR A 1 81 ? -1.861 10.139 17.281 1.00 97.88 81 THR A O 1
ATOM 653 N N . VAL A 1 82 ? -0.929 8.918 15.660 1.00 97.31 82 VAL A N 1
ATOM 654 C CA . VAL A 1 82 ? -0.657 7.777 16.550 1.00 97.31 82 VAL A CA 1
ATOM 655 C C . VAL A 1 82 ? 0.299 8.181 17.675 1.00 97.31 82 VAL A C 1
ATOM 657 O O . VAL A 1 82 ? 0.086 7.801 18.824 1.00 97.31 82 VAL A O 1
ATOM 660 N N . ALA A 1 83 ? 1.338 8.965 17.376 1.00 96.94 83 ALA A N 1
ATOM 661 C CA . ALA A 1 83 ? 2.269 9.448 18.392 1.00 96.94 83 ALA A CA 1
ATOM 662 C C . ALA A 1 83 ? 1.594 10.377 19.412 1.00 96.94 83 ALA A C 1
ATOM 664 O O . ALA A 1 83 ? 1.900 10.275 20.596 1.00 96.94 83 ALA A O 1
ATOM 665 N N . GLU A 1 84 ? 0.663 11.230 18.976 1.00 97.56 84 GLU A N 1
ATOM 666 C CA . GLU A 1 84 ? -0.137 12.086 19.858 1.00 97.56 84 GLU A CA 1
ATOM 667 C C . GLU A 1 84 ? -0.936 11.248 20.863 1.00 97.56 84 GLU A C 1
ATOM 669 O O . GLU A 1 84 ? -0.826 11.485 22.066 1.00 97.56 84 GLU A O 1
ATOM 674 N N . TYR A 1 85 ? -1.625 10.198 20.405 1.00 97.81 85 TYR A N 1
ATOM 675 C CA . TYR A 1 85 ? -2.343 9.279 21.294 1.00 97.81 85 TYR A CA 1
ATOM 676 C C . TYR A 1 85 ? -1.425 8.472 22.217 1.00 97.81 85 TYR A C 1
ATOM 678 O O . TYR A 1 85 ? -1.776 8.210 23.363 1.00 97.81 85 TYR A O 1
ATOM 686 N N . MET A 1 86 ? -0.228 8.098 21.760 1.00 95.25 86 MET A N 1
ATOM 687 C CA . MET A 1 86 ? 0.757 7.412 22.607 1.00 95.25 86 MET A CA 1
ATOM 688 C C . MET A 1 86 ? 1.388 8.321 23.676 1.00 95.25 86 MET A C 1
ATOM 690 O O . MET A 1 86 ? 1.918 7.804 24.664 1.00 95.25 86 MET A O 1
ATOM 694 N N . ASP A 1 87 ? 1.393 9.639 23.458 1.00 96.69 87 ASP A N 1
ATOM 695 C CA . ASP A 1 87 ? 1.933 10.643 24.382 1.00 96.69 87 ASP A CA 1
ATOM 696 C C . ASP A 1 87 ? 0.865 11.194 25.353 1.00 96.69 87 ASP A C 1
ATOM 698 O O . ASP A 1 87 ? 1.221 11.861 26.335 1.00 96.69 87 ASP A O 1
ATOM 702 N N . ASP A 1 88 ? -0.419 10.903 25.120 1.00 96.75 88 ASP A N 1
ATOM 703 C CA . ASP A 1 88 ? -1.514 11.271 26.017 1.00 96.75 88 ASP A CA 1
ATOM 704 C C . ASP A 1 88 ? -1.434 10.470 27.336 1.00 96.75 88 ASP A C 1
ATOM 706 O O . ASP A 1 88 ? -1.468 9.239 27.325 1.00 96.75 88 ASP A O 1
ATOM 710 N N . PRO A 1 89 ? -1.323 11.128 28.508 1.00 95.12 89 PRO A N 1
ATOM 711 C CA . PRO A 1 89 ? -1.248 10.436 29.793 1.00 95.12 89 PRO A CA 1
ATOM 712 C C . PRO A 1 89 ? -2.544 9.724 30.215 1.00 95.12 89 PRO A C 1
ATOM 714 O O . PRO A 1 89 ? -2.494 8.948 31.172 1.00 95.12 89 PRO A O 1
ATOM 717 N N . GLU A 1 90 ? -3.683 10.022 29.586 1.00 95.12 90 GLU A N 1
ATOM 718 C CA . GLU A 1 90 ? -4.966 9.354 29.833 1.00 95.12 90 GLU A CA 1
ATOM 719 C C . GLU A 1 90 ? -5.095 8.046 29.039 1.00 95.12 90 GLU A C 1
ATOM 721 O O . GLU A 1 90 ? -5.889 7.189 29.424 1.00 95.12 90 GLU A O 1
ATOM 726 N N . ILE A 1 91 ? -4.268 7.847 28.005 1.00 95.06 91 ILE A N 1
ATOM 727 C CA . ILE A 1 91 ? -4.298 6.669 27.137 1.00 95.06 91 ILE A CA 1
ATOM 728 C C . ILE A 1 91 ? -3.098 5.765 27.446 1.00 95.06 91 ILE A C 1
ATOM 730 O O . ILE A 1 91 ? -1.937 6.178 27.484 1.00 95.06 91 ILE A O 1
ATOM 734 N N . SER A 1 92 ? -3.360 4.478 27.672 1.00 95.00 92 SER A N 1
ATOM 735 C CA . SER A 1 92 ? -2.292 3.491 27.833 1.00 95.00 92 SER A CA 1
ATOM 736 C C . SER A 1 92 ? -1.594 3.250 26.498 1.00 95.00 92 SER A C 1
ATOM 738 O O . SER A 1 92 ? -2.186 2.787 25.524 1.00 95.00 92 SER A O 1
ATOM 740 N N . ARG A 1 93 ? -0.280 3.476 26.470 1.00 94.69 93 ARG A N 1
ATOM 741 C CA . ARG A 1 93 ? 0.550 3.150 25.306 1.00 94.69 93 ARG A CA 1
ATOM 742 C C . ARG A 1 93 ? 0.465 1.670 24.909 1.00 94.69 93 ARG A C 1
ATOM 744 O O . ARG A 1 93 ? 0.525 1.360 23.723 1.00 94.69 93 ARG A O 1
ATOM 751 N N . GLU A 1 94 ? 0.393 0.767 25.887 1.00 96.00 94 GLU A N 1
ATOM 752 C CA . GLU A 1 94 ? 0.284 -0.674 25.616 1.00 96.00 94 GLU A CA 1
ATOM 753 C C . GLU A 1 94 ? -1.046 -0.998 24.921 1.00 96.00 94 GLU A C 1
ATOM 755 O O . GLU A 1 94 ? -1.070 -1.846 24.030 1.00 96.00 94 GLU A O 1
ATOM 760 N N . ASP A 1 95 ? -2.110 -0.262 25.249 1.00 95.00 95 ASP A N 1
ATOM 761 C CA . ASP A 1 95 ? -3.443 -0.452 24.673 1.00 95.00 95 ASP A CA 1
ATOM 762 C C . ASP A 1 95 ? -3.484 0.067 23.233 1.00 95.00 95 ASP A C 1
ATOM 764 O O . ASP A 1 95 ? -4.034 -0.601 22.360 1.00 95.00 95 ASP A O 1
ATOM 768 N N . VAL A 1 96 ? -2.819 1.195 22.949 1.00 96.94 96 VAL A N 1
ATOM 769 C CA . VAL A 1 96 ? -2.640 1.694 21.573 1.00 96.94 96 VAL A CA 1
ATOM 770 C C . VAL A 1 96 ? -1.868 0.684 20.721 1.00 96.94 96 VAL A C 1
ATOM 772 O O . VAL A 1 96 ? -2.288 0.364 19.610 1.00 96.94 96 VAL A O 1
ATOM 775 N N . GLU A 1 97 ? -0.753 0.147 21.233 1.00 96.44 97 GLU A N 1
ATOM 776 C CA . GLU A 1 97 ? 0.039 -0.866 20.521 1.00 96.44 97 GLU A CA 1
ATOM 777 C C . GLU A 1 97 ? -0.788 -2.144 20.262 1.00 96.44 97 GLU A C 1
ATOM 779 O O . GLU A 1 97 ? -0.777 -2.664 19.144 1.00 96.44 97 GLU A O 1
ATOM 784 N N . ALA A 1 98 ? -1.552 -2.615 21.254 1.00 95.88 98 ALA A N 1
ATOM 785 C CA . ALA A 1 98 ? -2.425 -3.779 21.111 1.00 95.88 98 ALA A CA 1
ATOM 786 C C . ALA A 1 98 ? -3.567 -3.539 20.110 1.00 95.88 98 ALA A C 1
ATOM 788 O O . ALA A 1 98 ? -3.847 -4.403 19.277 1.00 95.88 98 ALA A O 1
ATOM 789 N N . TRP A 1 99 ? -4.191 -2.360 20.150 1.00 96.31 99 TRP A N 1
ATOM 790 C CA . TRP A 1 99 ? -5.251 -1.975 19.222 1.00 96.31 99 TRP A CA 1
ATOM 791 C C . TRP A 1 99 ? -4.761 -1.962 17.774 1.00 96.31 99 TRP A C 1
ATOM 793 O O . TRP A 1 99 ? -5.385 -2.573 16.906 1.00 96.31 99 TRP A O 1
ATOM 803 N N . ILE A 1 100 ? -3.599 -1.351 17.518 1.00 97.19 100 ILE A N 1
ATOM 804 C CA . ILE A 1 100 ? -2.963 -1.364 16.195 1.00 97.19 100 ILE A CA 1
ATOM 805 C C . ILE A 1 100 ? -2.713 -2.806 15.737 1.00 97.19 100 ILE A C 1
ATOM 807 O O . ILE A 1 100 ? -3.075 -3.160 14.616 1.00 97.19 100 ILE A O 1
ATOM 811 N N . ASP A 1 101 ? -2.154 -3.666 16.595 1.00 96.62 101 ASP A N 1
ATOM 812 C CA . ASP A 1 101 ? -1.910 -5.075 16.263 1.00 96.62 101 ASP A CA 1
ATOM 813 C C . ASP A 1 101 ? -3.212 -5.828 15.917 1.00 96.62 101 ASP A C 1
ATOM 815 O O . ASP A 1 101 ? -3.223 -6.664 15.007 1.00 96.62 101 ASP A O 1
ATOM 819 N N . HIS A 1 102 ? -4.320 -5.534 16.606 1.00 94.69 102 HIS A N 1
ATOM 820 C CA . HIS A 1 102 ? -5.635 -6.113 16.317 1.00 94.69 102 HIS A CA 1
ATOM 821 C C . HIS A 1 102 ? -6.180 -5.665 14.961 1.00 94.69 102 HIS A C 1
ATOM 823 O O . HIS A 1 102 ? -6.587 -6.510 14.160 1.00 94.69 102 HIS A O 1
ATOM 829 N N . VAL A 1 103 ? -6.136 -4.364 14.672 1.00 95.88 103 VAL A N 1
ATOM 830 C CA . VAL A 1 103 ? -6.597 -3.813 13.391 1.00 95.88 103 VAL A CA 1
ATOM 831 C C . VAL A 1 103 ? -5.744 -4.341 12.232 1.00 95.88 103 VAL A C 1
ATOM 833 O O . VAL A 1 103 ? -6.285 -4.781 11.217 1.00 95.88 103 VAL A O 1
ATOM 836 N N . LEU A 1 104 ? -4.417 -4.402 12.391 1.00 94.50 104 LEU A N 1
ATOM 837 C CA . LEU A 1 104 ? -3.500 -4.912 11.364 1.00 94.50 104 LEU A CA 1
ATOM 838 C C . LEU A 1 104 ? -3.706 -6.400 11.052 1.00 94.50 104 LEU A C 1
ATOM 840 O O . LEU A 1 104 ? -3.426 -6.841 9.940 1.00 94.50 104 LEU A O 1
ATOM 844 N N . CYS A 1 105 ? -4.246 -7.193 11.982 1.00 95.19 105 CYS A N 1
ATOM 845 C CA . CYS A 1 105 ? -4.632 -8.578 11.690 1.00 95.19 105 CYS A CA 1
ATOM 846 C C . CYS A 1 105 ? -5.796 -8.669 10.686 1.00 95.19 105 CYS A C 1
ATOM 848 O O . CYS A 1 105 ? -5.993 -9.722 10.073 1.00 95.19 105 CYS A O 1
ATOM 850 N N . LEU A 1 106 ? -6.556 -7.585 10.514 1.00 93.38 106 LEU A N 1
ATOM 851 C CA . LEU A 1 106 ? -7.694 -7.491 9.607 1.00 93.38 106 LEU A CA 1
ATOM 852 C C . LEU A 1 106 ? -7.391 -6.701 8.326 1.00 93.38 106 LEU A C 1
ATOM 854 O O . LEU A 1 106 ? -8.261 -6.666 7.461 1.00 93.38 106 LEU A O 1
ATOM 858 N N . GLU A 1 107 ? -6.185 -6.143 8.156 1.00 91.00 107 GLU A N 1
ATOM 859 C CA . GLU A 1 107 ? -5.847 -5.194 7.074 1.00 91.00 107 GLU A CA 1
ATOM 860 C C . GLU A 1 107 ? -6.155 -5.697 5.652 1.00 91.00 107 GLU A C 1
ATOM 862 O O . GLU A 1 107 ? -6.486 -4.914 4.767 1.00 91.00 107 GLU A O 1
ATOM 867 N N . ASP A 1 108 ? -6.066 -7.008 5.416 1.00 89.56 108 ASP A N 1
ATOM 868 C CA . ASP A 1 108 ? -6.309 -7.602 4.098 1.00 89.56 108 ASP A CA 1
ATOM 869 C C . ASP A 1 108 ? -7.805 -7.857 3.815 1.00 89.56 108 ASP A C 1
ATOM 871 O O . ASP A 1 108 ? -8.154 -8.246 2.699 1.00 89.56 108 ASP A O 1
ATOM 875 N N . ASN A 1 109 ? -8.696 -7.617 4.787 1.00 93.62 109 ASN A N 1
ATOM 876 C CA . ASN A 1 109 ? -10.151 -7.799 4.680 1.00 93.62 109 ASN A CA 1
ATOM 877 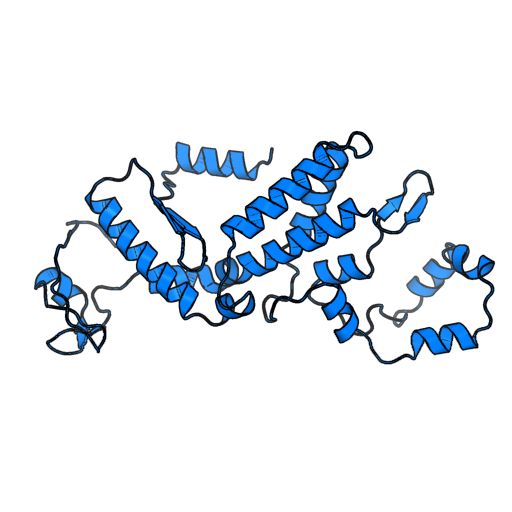C C . ASN A 1 109 ? -10.871 -6.484 4.340 1.00 93.62 109 ASN A C 1
ATOM 879 O O . ASN A 1 109 ? -11.901 -6.158 4.923 1.00 93.62 109 ASN A O 1
ATOM 883 N N . ILE A 1 110 ? -10.296 -5.718 3.418 1.00 93.12 110 ILE A N 1
ATOM 884 C CA . ILE A 1 110 ? -10.934 -4.561 2.783 1.00 93.12 110 ILE A CA 1
ATOM 885 C C . ILE A 1 110 ? -11.514 -4.958 1.418 1.00 93.12 110 ILE A C 1
ATOM 887 O O . ILE A 1 110 ? -11.082 -5.950 0.819 1.00 93.12 110 ILE A O 1
ATOM 891 N N . ASP A 1 111 ? -12.443 -4.173 0.860 1.00 91.69 111 ASP A N 1
ATOM 892 C CA . ASP A 1 111 ? -12.880 -4.391 -0.525 1.00 91.69 111 ASP A CA 1
ATOM 893 C C . ASP A 1 111 ? -11.872 -3.791 -1.516 1.00 91.69 111 ASP A C 1
ATOM 895 O O . ASP A 1 111 ? -11.992 -2.649 -1.962 1.00 91.69 111 ASP A O 1
ATOM 899 N N . GLN A 1 112 ? -10.880 -4.603 -1.885 1.00 88.12 112 GLN A N 1
ATOM 900 C CA . GLN A 1 112 ? -9.792 -4.247 -2.805 1.00 88.12 112 GLN A CA 1
ATOM 901 C C . GLN A 1 112 ? -10.264 -3.959 -4.246 1.00 88.12 112 GLN A C 1
ATOM 903 O O . GLN A 1 112 ? -9.456 -3.587 -5.096 1.00 88.12 112 GLN A O 1
ATOM 908 N N . HIS A 1 113 ? -11.550 -4.164 -4.554 1.00 87.94 113 HIS A N 1
ATOM 909 C CA . HIS A 1 113 ? -12.122 -3.942 -5.883 1.00 87.94 113 HIS A CA 1
ATOM 910 C C . HIS A 1 113 ? -12.961 -2.664 -5.994 1.00 87.94 113 HIS A C 1
ATOM 912 O O . HIS A 1 113 ? -13.586 -2.440 -7.036 1.00 87.94 113 HIS A O 1
ATOM 918 N N . ARG A 1 114 ? -12.984 -1.838 -4.945 1.00 85.00 114 ARG A N 1
ATOM 919 C CA . ARG A 1 114 ? -13.691 -0.555 -4.905 1.00 85.00 114 ARG A CA 1
ATOM 920 C C . ARG A 1 114 ? -12.728 0.594 -4.620 1.00 85.00 114 ARG A C 1
ATOM 922 O O . ARG A 1 114 ? -11.643 0.399 -4.077 1.00 85.00 114 ARG A O 1
ATOM 929 N N . GLU A 1 115 ? -13.149 1.795 -5.002 1.00 86.06 115 GLU A N 1
ATOM 930 C CA . GLU A 1 115 ? -12.469 3.029 -4.610 1.00 86.06 115 GLU A CA 1
ATOM 931 C C . GLU A 1 115 ? -12.557 3.222 -3.094 1.00 86.06 115 GLU A C 1
ATOM 933 O O . GLU A 1 115 ? -13.548 2.836 -2.468 1.00 86.06 115 GLU A O 1
ATOM 938 N N . PHE A 1 116 ? -11.524 3.828 -2.509 1.00 84.81 116 PHE A N 1
ATOM 939 C CA . PHE A 1 116 ? -11.556 4.181 -1.094 1.00 84.81 116 PHE A CA 1
ATOM 940 C C . PHE A 1 116 ? -12.630 5.250 -0.838 1.00 84.81 116 PHE A C 1
ATOM 942 O O . PHE A 1 116 ? -12.660 6.290 -1.499 1.00 84.81 116 PHE A O 1
ATOM 949 N N . SER A 1 117 ? -13.467 5.022 0.171 1.00 83.56 117 SER A N 1
ATOM 950 C CA . SER A 1 117 ? -14.435 5.985 0.700 1.00 83.56 117 SER A CA 1
ATOM 951 C C . SER A 1 117 ? -14.273 6.099 2.213 1.00 83.56 117 SER A C 1
ATOM 953 O O . SER A 1 117 ? -13.864 5.134 2.857 1.00 83.56 117 SER A O 1
ATOM 955 N N . THR A 1 118 ? -14.606 7.254 2.794 1.00 82.25 118 THR A N 1
ATOM 956 C CA . THR A 1 118 ? -14.636 7.405 4.259 1.00 82.25 118 THR A CA 1
ATOM 957 C C . THR A 1 118 ? -15.710 6.513 4.870 1.00 82.25 118 THR A C 1
ATOM 959 O O . THR A 1 118 ? -16.677 6.156 4.189 1.00 82.25 118 THR A O 1
ATOM 962 N N . THR A 1 119 ? -15.570 6.188 6.154 1.00 78.94 119 THR A N 1
ATOM 963 C CA . THR A 1 119 ? -16.600 5.437 6.889 1.00 78.94 119 THR A CA 1
ATOM 964 C C . THR A 1 119 ? -17.971 6.130 6.839 1.00 78.94 119 THR A C 1
ATOM 966 O O . THR A 1 119 ? -18.962 5.477 6.544 1.00 78.94 119 THR A O 1
ATOM 969 N N . GLU A 1 120 ? -18.039 7.462 6.947 1.00 75.94 120 GLU A N 1
ATOM 970 C CA . GLU A 1 120 ? -19.306 8.208 6.793 1.00 75.94 120 GLU A CA 1
ATOM 971 C C . GLU A 1 120 ? -19.982 7.970 5.426 1.00 75.94 120 GLU A C 1
ATOM 973 O O . GLU A 1 120 ? -21.204 7.863 5.318 1.00 75.94 120 GLU A O 1
ATOM 978 N N . ALA A 1 121 ? -19.188 7.908 4.352 1.00 71.88 121 ALA A N 1
ATOM 979 C CA . ALA A 1 121 ? -19.698 7.642 3.010 1.00 71.88 121 ALA A CA 1
ATOM 980 C C . ALA A 1 121 ? -20.079 6.166 2.830 1.00 71.88 121 ALA A C 1
ATOM 982 O O . ALA A 1 121 ? -21.025 5.869 2.107 1.00 71.88 121 ALA A O 1
ATOM 983 N N . PHE A 1 122 ? -19.360 5.261 3.496 1.00 75.12 122 PHE A N 1
ATOM 984 C CA . PHE A 1 122 ? -19.694 3.843 3.552 1.00 75.12 122 PHE A CA 1
ATOM 985 C C . PHE A 1 122 ? -21.051 3.626 4.233 1.00 75.12 122 PHE A C 1
ATOM 987 O O . PHE A 1 122 ? -21.916 2.983 3.652 1.00 75.12 122 PHE A O 1
ATOM 994 N N . GLU A 1 123 ? -21.297 4.248 5.388 1.00 71.31 123 GLU A N 1
ATOM 995 C CA . GLU A 1 123 ? -22.593 4.178 6.075 1.00 71.31 123 GLU A CA 1
ATOM 996 C C . GLU A 1 123 ? -23.739 4.740 5.225 1.00 71.31 123 GLU A C 1
ATOM 998 O O . GLU A 1 123 ? -24.833 4.180 5.205 1.00 71.31 123 GLU A O 1
ATOM 1003 N N . ALA A 1 124 ? -23.493 5.824 4.483 1.00 67.88 124 ALA A N 1
ATOM 1004 C CA . ALA A 1 124 ? -24.485 6.392 3.574 1.00 67.88 124 ALA A CA 1
ATOM 1005 C C . ALA A 1 124 ? -24.834 5.458 2.396 1.00 67.88 124 ALA A C 1
ATOM 1007 O O . ALA A 1 124 ? -25.973 5.483 1.927 1.00 67.88 124 ALA A O 1
ATOM 1008 N N . ASP A 1 125 ? -23.877 4.652 1.926 1.00 61.56 125 ASP A N 1
ATOM 1009 C CA . ASP A 1 125 ? -24.065 3.658 0.859 1.00 61.56 125 ASP A CA 1
ATOM 1010 C C . ASP A 1 125 ? -24.705 2.356 1.383 1.00 61.56 125 ASP A C 1
ATOM 1012 O O . ASP A 1 125 ? -25.528 1.760 0.685 1.00 61.56 125 ASP A O 1
ATOM 1016 N N . SER A 1 126 ? -24.353 1.924 2.601 1.00 57.16 126 SER A N 1
ATOM 1017 C CA . SER A 1 126 ? -24.888 0.720 3.261 1.00 57.16 126 SER A CA 1
ATOM 1018 C C . SER A 1 126 ? -26.236 0.960 3.953 1.00 57.16 126 SER A C 1
ATOM 1020 O O . SER A 1 126 ? -26.876 0.011 4.411 1.00 57.16 126 SER A O 1
ATOM 1022 N N . ALA A 1 127 ? -26.716 2.207 4.003 1.00 50.03 127 ALA A N 1
ATOM 1023 C CA . ALA A 1 127 ? -28.059 2.541 4.455 1.00 50.03 127 ALA A CA 1
ATOM 1024 C C . ALA A 1 127 ? -29.123 1.961 3.501 1.00 50.03 127 ALA A C 1
ATOM 1026 O O . ALA A 1 127 ? -29.617 2.621 2.582 1.00 50.03 127 ALA A O 1
ATOM 1027 N N . ALA A 1 128 ? -29.531 0.717 3.758 1.00 43.47 128 ALA A N 1
ATOM 1028 C CA . ALA A 1 128 ? -30.837 0.220 3.348 1.00 43.47 128 ALA A CA 1
ATOM 1029 C C . ALA A 1 128 ? -31.934 1.126 3.965 1.00 43.47 128 ALA A C 1
ATOM 1031 O O . ALA A 1 128 ? -31.763 1.655 5.067 1.00 43.47 128 ALA A O 1
ATOM 1032 N N . PRO A 1 129 ? -33.036 1.390 3.242 1.00 40.09 129 PRO A N 1
ATOM 1033 C CA . PRO A 1 129 ? -33.899 2.550 3.473 1.00 40.09 129 PRO A CA 1
ATOM 1034 C C . PRO A 1 129 ? -34.612 2.449 4.819 1.00 40.09 129 PRO A C 1
ATOM 1036 O O . PRO A 1 129 ? -35.301 1.462 4.983 1.00 40.09 129 PRO A O 1
ATOM 1039 N N . GLU A 1 130 ? -34.470 3.447 5.709 1.00 46.09 130 GLU A N 1
ATOM 1040 C CA . GLU A 1 130 ? -35.368 3.933 6.801 1.00 46.09 130 GLU A CA 1
ATOM 1041 C C . GLU A 1 130 ? -36.171 2.931 7.694 1.00 46.09 130 GLU A C 1
ATOM 1043 O O . GLU A 1 130 ? -36.738 3.333 8.706 1.00 46.09 130 GLU A O 1
ATOM 1048 N N . ASP A 1 131 ? -36.171 1.627 7.427 1.00 45.81 131 ASP A N 1
ATOM 1049 C CA . ASP A 1 131 ? -37.205 0.660 7.824 1.00 45.81 131 ASP A CA 1
ATOM 1050 C C . ASP A 1 131 ? -36.893 0.044 9.200 1.00 45.81 131 ASP A C 1
ATOM 1052 O O . ASP A 1 131 ? -37.800 -0.242 9.978 1.00 45.81 131 ASP A O 1
ATOM 1056 N N . LEU A 1 132 ? -35.612 -0.088 9.578 1.00 44.06 132 LEU A N 1
ATOM 1057 C CA . LEU A 1 132 ? -35.242 -0.579 10.914 1.00 44.06 132 LEU A CA 1
ATOM 1058 C C . LEU A 1 132 ? -35.458 0.486 11.999 1.00 44.06 132 LEU A C 1
ATOM 1060 O O . LEU A 1 132 ? -35.940 0.165 13.085 1.00 44.06 132 LEU A O 1
ATOM 1064 N N . ALA A 1 133 ? -35.147 1.751 11.696 1.00 48.75 133 ALA A N 1
ATOM 1065 C CA . ALA A 1 133 ? -35.387 2.878 12.595 1.00 48.75 133 ALA A CA 1
ATOM 1066 C C . ALA A 1 133 ? -36.893 3.154 12.760 1.00 48.75 133 ALA A C 1
ATOM 1068 O O . ALA A 1 133 ? -37.349 3.320 13.891 1.00 48.75 133 ALA A O 1
ATOM 1069 N N . GLU A 1 134 ? -37.675 3.099 11.672 1.00 49.00 134 GLU A N 1
ATOM 1070 C CA . GLU A 1 134 ? -39.143 3.190 11.731 1.00 49.00 134 GLU A CA 1
ATOM 1071 C C . GLU A 1 134 ? -39.773 2.007 12.488 1.00 49.00 134 GLU A C 1
ATOM 1073 O O . GLU A 1 134 ? -40.634 2.222 13.342 1.00 49.00 134 GLU A O 1
ATOM 1078 N N . LYS A 1 135 ? -39.317 0.762 12.272 1.00 47.94 135 LYS A N 1
ATOM 1079 C CA . LYS A 1 135 ? -39.810 -0.410 13.029 1.00 47.94 135 LYS A CA 1
ATOM 1080 C C . LYS A 1 135 ? -39.546 -0.302 14.524 1.00 47.94 135 LYS A C 1
ATOM 1082 O O . LYS A 1 135 ? -40.379 -0.696 15.336 1.00 47.94 135 LYS A O 1
ATOM 1087 N N . LEU A 1 136 ? -38.385 0.222 14.890 1.00 48.31 136 LEU A N 1
ATOM 1088 C CA . LEU A 1 136 ? -37.989 0.417 16.276 1.00 48.31 136 LEU A CA 1
ATOM 1089 C C . LEU A 1 136 ? -38.756 1.566 16.960 1.00 48.31 136 LEU A C 1
ATOM 1091 O O . LEU A 1 136 ? -38.970 1.505 18.172 1.00 48.31 136 LEU A O 1
ATOM 1095 N N . GLU A 1 137 ? -39.185 2.590 16.213 1.00 51.34 137 GLU A N 1
ATOM 1096 C CA . GLU A 1 137 ? -40.127 3.615 16.692 1.00 51.34 137 GLU A CA 1
ATOM 1097 C C . GLU A 1 137 ? -41.563 3.077 16.825 1.00 51.34 137 GLU A C 1
ATOM 1099 O O . GLU A 1 137 ? -42.266 3.445 17.767 1.00 51.34 137 GLU A O 1
ATOM 1104 N N . GLU A 1 138 ? -42.002 2.164 15.950 1.00 52.97 138 GLU A N 1
ATOM 1105 C CA . GLU A 1 138 ? -43.334 1.539 16.037 1.00 52.97 138 GLU A CA 1
ATOM 1106 C C . GLU A 1 138 ? -43.501 0.591 17.241 1.00 52.97 138 GLU A C 1
ATOM 1108 O O . GLU A 1 138 ? -44.633 0.314 17.651 1.00 52.97 138 GLU A O 1
ATOM 1113 N N . MET A 1 139 ? -42.407 0.100 17.834 1.00 50.81 139 MET A N 1
ATOM 1114 C CA . MET A 1 139 ? -42.444 -0.882 18.927 1.00 50.81 139 MET A CA 1
ATOM 1115 C C . MET A 1 139 ? -42.626 -0.291 20.343 1.00 50.81 139 MET A C 1
ATOM 1117 O O . MET A 1 139 ? -42.773 -1.068 21.284 1.00 50.81 139 MET A O 1
ATOM 1121 N N . ASP A 1 140 ? -42.660 1.041 20.515 1.00 45.47 140 ASP A N 1
ATOM 1122 C CA . ASP A 1 140 ? -42.913 1.754 21.796 1.00 45.47 140 ASP A CA 1
ATOM 1123 C C . ASP A 1 140 ? -42.106 1.202 23.000 1.00 45.47 140 ASP A C 1
ATOM 1125 O O . ASP A 1 140 ? -42.609 1.045 24.115 1.00 45.47 140 ASP A O 1
ATOM 1129 N N . VAL A 1 141 ? -40.836 0.850 22.763 1.00 50.59 141 VAL A N 1
ATOM 1130 C CA . VAL A 1 141 ? -39.940 0.272 23.778 1.00 50.59 141 VAL A CA 1
ATOM 1131 C C . VAL A 1 141 ? -39.243 1.396 24.549 1.00 50.59 141 VAL A C 1
ATOM 1133 O O . VAL A 1 141 ? -38.583 2.249 23.953 1.00 50.59 141 VAL A O 1
ATOM 1136 N N . SER A 1 142 ? -39.368 1.404 25.880 1.00 52.34 142 SER A N 1
ATOM 1137 C CA . SER A 1 142 ? -38.721 2.402 26.744 1.00 52.34 142 SER A CA 1
ATOM 1138 C C . SER A 1 142 ? -37.191 2.314 26.689 1.00 52.34 142 SER A C 1
ATOM 1140 O O . SER A 1 142 ? -36.652 1.211 26.628 1.00 52.34 142 SER A O 1
ATOM 1142 N N . GLU A 1 143 ? -36.494 3.452 26.801 1.00 52.09 143 GLU A N 1
ATOM 1143 C CA . GLU A 1 143 ? -35.016 3.538 26.839 1.00 52.09 143 GLU A CA 1
ATOM 1144 C C . GLU A 1 143 ? -34.376 2.564 27.845 1.00 52.09 143 GLU A C 1
ATOM 1146 O O . GLU A 1 143 ? -33.380 1.929 27.528 1.00 52.09 143 GLU A O 1
ATOM 1151 N N . GLU A 1 144 ? -35.014 2.353 28.999 1.00 46.03 144 GLU A N 1
ATOM 1152 C CA . GLU A 1 144 ? -34.556 1.445 30.066 1.00 46.03 144 GLU A CA 1
ATOM 1153 C C . GLU A 1 144 ? -34.574 -0.046 29.662 1.00 46.03 144 GLU A C 1
ATOM 1155 O O . GLU A 1 144 ? -33.858 -0.851 30.236 1.00 46.03 144 GLU A O 1
ATOM 1160 N N . VAL A 1 145 ? -35.362 -0.427 28.648 1.00 50.41 145 VAL A N 1
ATOM 1161 C CA . VAL A 1 145 ? -35.424 -1.804 28.118 1.00 50.41 145 VAL A CA 1
ATOM 1162 C C . VAL A 1 145 ? -34.418 -1.994 26.979 1.00 50.41 145 VAL A C 1
ATOM 1164 O O . VAL A 1 145 ? -33.916 -3.088 26.783 1.00 50.41 145 VAL A O 1
ATOM 1167 N N . ARG A 1 146 ? -34.045 -0.938 26.249 1.00 51.12 146 ARG A N 1
ATOM 1168 C CA . ARG A 1 146 ? -32.996 -1.031 25.217 1.00 51.12 146 ARG A CA 1
ATOM 1169 C C . ARG A 1 146 ? -31.597 -1.253 25.794 1.00 51.12 146 ARG A C 1
ATOM 1171 O O . ARG A 1 146 ? -30.782 -1.878 25.129 1.00 51.12 146 ARG A O 1
ATOM 1178 N N . GLU A 1 147 ? -31.322 -0.729 26.987 1.00 50.28 147 GLU A N 1
ATOM 1179 C CA . GLU A 1 147 ? -30.028 -0.908 27.664 1.00 50.28 147 GLU A CA 1
ATOM 1180 C C . GLU A 1 147 ? -29.883 -2.267 28.366 1.00 50.28 147 GLU A C 1
ATOM 1182 O O . GLU A 1 147 ? -28.756 -2.708 28.572 1.00 50.28 147 GLU A O 1
ATOM 1187 N N . GLU A 1 148 ? -30.991 -2.934 28.705 1.00 45.50 148 GLU A N 1
ATOM 1188 C CA . GLU A 1 148 ? -30.985 -4.200 29.457 1.00 45.50 148 GLU A CA 1
ATOM 1189 C C . GLU A 1 148 ? -31.129 -5.452 28.562 1.00 45.50 148 GLU A C 1
ATOM 1191 O O . GLU A 1 148 ? -30.704 -6.516 28.986 1.00 45.50 148 GLU A O 1
ATOM 1196 N N . VAL A 1 149 ? -31.641 -5.344 27.321 1.00 46.34 149 VAL A N 1
ATOM 1197 C CA . VAL A 1 149 ? -32.009 -6.482 26.425 1.00 46.34 149 VAL A CA 1
ATOM 1198 C C . VAL A 1 149 ? -30.816 -7.129 25.686 1.00 46.34 149 VAL A C 1
ATOM 1200 O O . VAL A 1 149 ? -30.903 -7.546 24.535 1.00 46.34 149 VAL A O 1
ATOM 1203 N N . PHE A 1 150 ? -29.674 -7.246 26.358 1.00 46.09 150 PHE A N 1
ATOM 1204 C CA . PHE A 1 150 ? -28.594 -8.155 25.945 1.00 46.09 150 PHE A CA 1
ATOM 1205 C C . PHE A 1 150 ? -28.351 -9.233 27.011 1.00 46.09 150 PHE A C 1
ATOM 1207 O O . PHE A 1 150 ? -27.220 -9.650 27.251 1.00 46.09 150 PHE A O 1
ATOM 1214 N N . ASP A 1 151 ? -29.407 -9.673 27.689 1.00 50.22 151 ASP A N 1
ATOM 1215 C CA . ASP A 1 151 ? -29.386 -10.809 28.601 1.00 50.22 151 ASP A CA 1
ATOM 1216 C C . ASP A 1 151 ? -29.127 -12.125 27.835 1.00 50.22 151 ASP A C 1
ATOM 1218 O O . ASP A 1 151 ? -29.432 -12.251 26.645 1.00 50.22 151 ASP A O 1
ATOM 1222 N N . GLU A 1 152 ? -28.622 -13.145 28.546 1.00 49.41 152 GLU A N 1
ATOM 1223 C CA . GLU A 1 152 ? -28.353 -14.501 28.022 1.00 49.41 152 GLU A CA 1
ATOM 1224 C C . GLU A 1 152 ? -29.548 -15.104 27.246 1.00 49.41 152 GLU A C 1
ATOM 1226 O O . GLU A 1 152 ? -29.343 -15.912 26.347 1.00 49.41 152 GLU A O 1
ATOM 1231 N N . GLU A 1 153 ? -30.783 -14.678 27.540 1.00 50.25 153 GLU A N 1
ATOM 1232 C CA . GLU A 1 153 ? -32.017 -15.158 26.899 1.00 50.25 153 GLU A CA 1
ATOM 1233 C C . GLU A 1 153 ? -32.201 -14.629 25.456 1.00 50.25 153 GLU A C 1
ATOM 1235 O O . GLU A 1 153 ? -32.677 -15.367 24.595 1.00 50.25 153 GLU A O 1
ATOM 1240 N N . PHE A 1 154 ? -31.762 -13.397 25.153 1.00 49.59 154 PHE A N 1
ATOM 1241 C CA . PHE A 1 154 ? -31.766 -12.844 23.785 1.00 49.59 154 PHE A CA 1
ATOM 1242 C C . PHE A 1 154 ? -30.667 -13.480 22.920 1.00 49.59 154 PHE A C 1
ATOM 1244 O O . PHE A 1 154 ? -30.860 -13.744 21.732 1.00 49.59 154 PHE A O 1
ATOM 1251 N N . VAL A 1 155 ? -29.516 -13.772 23.534 1.00 49.53 155 VAL A N 1
ATOM 1252 C CA . VAL A 1 155 ? -28.413 -14.494 22.887 1.00 49.53 155 VAL A CA 1
ATOM 1253 C C . VAL A 1 155 ? -28.815 -15.943 22.595 1.00 49.53 155 VAL A C 1
ATOM 1255 O O . VAL A 1 155 ? -28.559 -16.417 21.493 1.00 49.53 155 VAL A O 1
ATOM 1258 N N . ASP A 1 156 ? -29.501 -16.627 23.516 1.00 51.94 156 ASP A N 1
ATOM 1259 C CA . ASP A 1 156 ? -30.010 -17.988 23.295 1.00 51.94 156 ASP A CA 1
ATOM 1260 C C . ASP A 1 156 ? -31.092 -18.043 22.191 1.00 51.94 156 ASP A C 1
ATOM 1262 O O . ASP A 1 156 ? -31.068 -18.969 21.379 1.00 51.94 156 ASP A O 1
ATOM 1266 N N . GLU A 1 157 ? -31.985 -17.046 22.073 1.00 49.84 157 GLU A N 1
ATOM 1267 C CA . GLU A 1 157 ? -32.959 -16.973 20.961 1.00 49.84 157 GLU A CA 1
ATOM 1268 C C . GLU A 1 157 ? -32.296 -16.730 19.590 1.00 49.84 157 GLU A C 1
ATOM 1270 O O . GLU A 1 157 ? -32.744 -17.288 18.589 1.00 49.84 157 GLU A O 1
ATOM 1275 N N . MET A 1 158 ? -31.205 -15.957 19.526 1.00 48.06 158 MET A N 1
ATOM 1276 C CA . MET A 1 158 ? -30.421 -15.763 18.292 1.00 48.06 158 MET A CA 1
ATOM 1277 C C . MET A 1 158 ? -29.590 -16.998 17.905 1.00 48.06 158 MET A C 1
ATOM 1279 O O . MET A 1 158 ? -29.254 -17.169 16.735 1.00 48.06 158 MET A O 1
ATOM 1283 N N . VAL A 1 159 ? -29.229 -17.848 18.872 1.00 49.66 159 VAL A N 1
ATOM 1284 C CA . VAL A 1 159 ? -28.431 -19.067 18.648 1.00 49.66 159 VAL A CA 1
ATOM 1285 C C . VAL A 1 159 ? -29.303 -20.250 18.199 1.00 49.66 159 VAL A C 1
ATOM 1287 O O . VAL A 1 159 ? -28.801 -21.126 17.490 1.00 49.66 159 VAL A O 1
ATOM 1290 N N . ASP A 1 160 ? -30.589 -20.280 18.572 1.00 47.19 160 ASP A N 1
ATOM 1291 C CA . ASP A 1 160 ? -31.527 -21.364 18.222 1.00 47.19 160 ASP A CA 1
ATOM 1292 C C . ASP A 1 160 ? -32.249 -21.162 16.871 1.00 47.19 160 ASP A C 1
ATOM 1294 O O . ASP A 1 160 ? -32.794 -22.125 16.320 1.00 47.19 160 ASP A O 1
ATOM 1298 N N . ASP A 1 161 ? -32.229 -19.952 16.300 1.00 44.91 161 ASP A N 1
ATOM 1299 C CA . ASP A 1 161 ? -32.783 -19.673 14.971 1.00 44.91 161 ASP A CA 1
ATOM 1300 C C . ASP A 1 161 ? -31.663 -19.745 13.913 1.00 44.91 161 ASP A C 1
ATOM 1302 O O . ASP A 1 161 ? -30.864 -18.822 13.755 1.00 44.91 161 ASP A O 1
ATOM 1306 N N . GLU A 1 162 ? -31.604 -20.835 13.131 1.00 52.91 162 GLU A N 1
ATOM 1307 C CA . GLU A 1 162 ? -30.701 -20.944 11.960 1.00 52.91 162 GLU A CA 1
ATOM 1308 C C . GLU A 1 162 ? -30.953 -19.826 10.908 1.00 52.91 162 GLU A C 1
ATOM 1310 O O . GLU A 1 162 ? -30.182 -19.693 9.956 1.00 52.91 162 GLU A O 1
ATOM 1315 N N . GLU A 1 163 ? -32.011 -19.020 11.082 1.00 53.34 163 GLU A N 1
ATOM 1316 C CA . GLU A 1 163 ? -32.439 -17.891 10.242 1.00 53.34 163 GLU A CA 1
ATOM 1317 C C . GLU A 1 163 ? -32.608 -16.569 11.031 1.00 53.34 163 GLU A C 1
ATOM 1319 O O . GLU A 1 163 ? -33.404 -15.713 10.636 1.00 53.34 163 GLU A O 1
ATOM 1324 N N . GLY A 1 164 ? -31.877 -16.370 12.137 1.00 56.22 164 GLY A N 1
ATOM 1325 C CA . GLY A 1 164 ? -31.838 -15.071 12.823 1.00 56.22 164 GLY A CA 1
ATOM 1326 C C . GLY A 1 164 ? -31.468 -13.913 11.869 1.00 56.22 164 GLY A C 1
ATOM 1327 O O . GLY A 1 164 ? -30.802 -14.139 10.852 1.00 56.22 164 GLY A O 1
ATOM 1328 N N . PRO A 1 165 ? -31.895 -12.664 12.146 1.00 55.75 165 PRO A N 1
ATOM 1329 C CA . PRO A 1 165 ? -31.576 -11.521 11.298 1.00 55.75 165 PRO A CA 1
ATOM 1330 C C . PRO A 1 165 ? -30.056 -11.365 11.187 1.00 55.75 165 PRO A C 1
ATOM 1332 O O . PRO A 1 165 ? -29.371 -11.110 12.178 1.00 55.75 165 PRO A O 1
ATOM 1335 N N . SER A 1 166 ? -29.516 -11.519 9.976 1.00 62.31 166 SER A N 1
ATOM 1336 C CA . SER A 1 166 ? -28.112 -11.222 9.716 1.00 62.31 166 SER A CA 1
ATOM 1337 C C . SER A 1 166 ? -27.920 -9.711 9.747 1.00 62.31 166 SER A C 1
ATOM 1339 O O . SER A 1 166 ? -28.573 -8.985 8.998 1.00 62.31 166 SER A O 1
ATOM 1341 N N . PHE A 1 167 ? -27.030 -9.240 10.618 1.00 66.44 167 PHE A N 1
ATOM 1342 C CA . PHE A 1 167 ? -26.542 -7.869 10.594 1.00 66.44 167 PHE A CA 1
ATOM 1343 C C . PHE A 1 167 ? -25.067 -7.882 10.170 1.00 66.44 167 PHE A C 1
ATOM 1345 O O . PHE A 1 167 ? -24.261 -8.529 10.845 1.00 66.44 167 PHE A O 1
ATOM 1352 N N . PRO A 1 168 ? -24.696 -7.204 9.073 1.00 72.75 168 PRO A N 1
ATOM 1353 C CA . PRO A 1 168 ? -25.558 -6.451 8.154 1.00 72.75 168 PRO A CA 1
ATOM 1354 C C . PRO A 1 168 ? -26.442 -7.373 7.287 1.00 72.75 168 PRO A C 1
ATOM 1356 O O . PRO A 1 168 ? -26.155 -8.564 7.152 1.00 72.75 168 PRO A O 1
ATOM 1359 N N . GLU A 1 169 ? -27.533 -6.834 6.717 1.00 72.19 169 GLU A N 1
ATOM 1360 C CA . GLU A 1 169 ? -28.464 -7.608 5.865 1.00 72.19 169 GLU A CA 1
ATOM 1361 C C . GLU A 1 169 ? -27.740 -8.262 4.678 1.00 72.19 169 GLU A C 1
ATOM 1363 O O . GLU A 1 169 ? -28.020 -9.409 4.322 1.00 72.19 169 GLU A O 1
ATOM 1368 N N . GLU A 1 170 ? -26.773 -7.548 4.095 1.00 75.06 170 GLU A N 1
ATOM 1369 C CA . GLU A 1 170 ? -25.849 -8.076 3.097 1.00 75.06 170 GLU A CA 1
ATOM 1370 C C . GLU A 1 170 ? -24.429 -8.155 3.676 1.00 75.06 170 GLU A C 1
ATOM 1372 O O . GLU A 1 170 ? -23.975 -7.190 4.286 1.00 75.06 170 GLU A O 1
ATOM 1377 N N . PRO A 1 171 ? -23.692 -9.268 3.484 1.00 81.56 171 PRO A N 1
ATOM 1378 C CA . PRO A 1 171 ? -22.327 -9.392 3.985 1.00 81.56 171 PRO A CA 1
ATOM 1379 C C . PRO A 1 171 ? -21.381 -8.332 3.409 1.00 81.56 171 PRO A C 1
ATOM 1381 O O . PRO A 1 171 ? -21.141 -8.291 2.199 1.00 81.56 171 PRO A O 1
ATOM 1384 N N . GLU A 1 172 ? -20.772 -7.546 4.293 1.00 85.62 172 GLU A N 1
ATOM 1385 C CA . GLU A 1 172 ? -19.777 -6.542 3.928 1.00 85.62 172 GLU A CA 1
ATOM 1386 C C . GLU A 1 172 ? -18.387 -7.165 3.780 1.00 85.62 172 GLU A C 1
ATOM 1388 O O . GLU A 1 172 ? -17.924 -7.936 4.625 1.00 85.62 172 GLU A O 1
ATOM 1393 N N . LYS A 1 173 ? -17.702 -6.837 2.680 1.00 87.56 173 LYS A N 1
ATOM 1394 C CA . LYS A 1 173 ? -16.325 -7.301 2.442 1.00 87.56 173 LYS A CA 1
ATOM 1395 C C . LYS A 1 173 ? -15.291 -6.474 3.185 1.00 87.56 173 LYS A C 1
ATOM 1397 O O . LYS A 1 173 ? -14.243 -7.014 3.518 1.00 87.56 173 LYS A O 1
ATOM 1402 N N . ASP A 1 174 ? -15.564 -5.184 3.368 1.00 93.31 174 ASP A N 1
ATOM 1403 C CA . ASP A 1 174 ? -14.687 -4.267 4.082 1.00 93.31 174 ASP A CA 1
ATOM 1404 C C . ASP A 1 174 ? -14.976 -4.346 5.581 1.00 93.31 17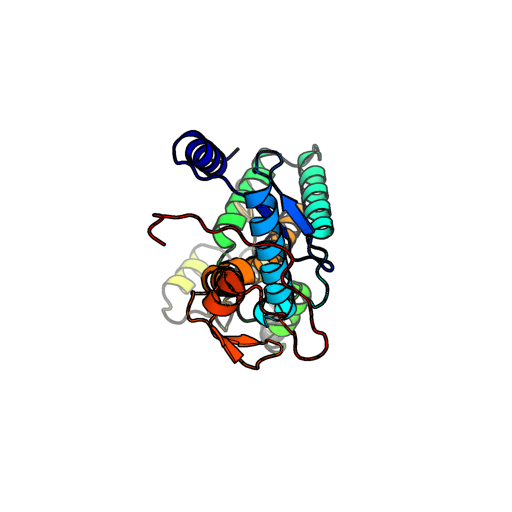4 ASP A C 1
ATOM 1406 O O . ASP A 1 174 ? -15.789 -3.601 6.128 1.00 93.31 174 ASP A O 1
ATOM 1410 N N . LEU A 1 175 ? -14.315 -5.298 6.241 1.00 92.88 175 LEU A N 1
ATOM 1411 C CA . LEU A 1 175 ? -14.485 -5.525 7.674 1.00 92.88 175 LEU A CA 1
ATOM 1412 C C . LEU A 1 175 ? -13.992 -4.338 8.500 1.00 92.88 175 LEU A C 1
ATOM 1414 O O . LEU A 1 175 ? -14.512 -4.110 9.587 1.00 92.88 175 LEU A O 1
ATOM 1418 N N . LEU A 1 176 ? -13.010 -3.581 8.002 1.00 94.94 176 LEU A N 1
ATOM 1419 C CA . LEU A 1 176 ? -12.541 -2.389 8.696 1.00 94.94 176 LEU A CA 1
ATOM 1420 C C . LEU A 1 176 ? -13.596 -1.284 8.636 1.00 94.94 176 LEU A C 1
ATOM 1422 O O . LEU A 1 176 ? -13.909 -0.724 9.676 1.00 94.94 176 LEU A O 1
ATOM 1426 N N . ALA A 1 177 ? -14.208 -1.016 7.477 1.00 93.00 177 ALA A N 1
ATOM 1427 C CA . ALA A 1 177 ? -15.320 -0.058 7.397 1.00 93.00 177 ALA A CA 1
ATOM 1428 C C . ALA A 1 177 ? -16.491 -0.478 8.291 1.00 93.00 177 ALA A C 1
ATOM 1430 O O . ALA A 1 177 ? -17.047 0.336 9.023 1.00 93.00 177 ALA A O 1
ATOM 1431 N N . PHE A 1 178 ? -16.830 -1.770 8.265 1.00 92.25 178 PHE A N 1
ATOM 1432 C CA . PHE A 1 178 ? -17.895 -2.318 9.095 1.00 92.25 178 PHE A CA 1
ATOM 1433 C C . PHE A 1 178 ? -17.617 -2.121 10.591 1.00 92.25 178 PHE A C 1
ATOM 1435 O O . PHE A 1 178 ? -18.491 -1.671 11.328 1.00 92.25 178 PHE A O 1
ATOM 1442 N N . LEU A 1 179 ? -16.397 -2.423 11.049 1.00 92.94 179 LEU A N 1
ATOM 1443 C CA . LEU A 1 179 ? -16.006 -2.198 12.440 1.00 92.94 179 LEU A CA 1
ATOM 1444 C C . LEU A 1 179 ? -15.948 -0.705 12.773 1.00 92.94 179 LEU A C 1
ATOM 1446 O O . LEU A 1 179 ? -16.389 -0.329 13.846 1.00 92.94 179 LEU A O 1
ATOM 1450 N N . ALA A 1 180 ? -15.483 0.155 11.870 1.00 92.06 180 ALA A N 1
ATOM 1451 C CA . ALA A 1 180 ? -15.494 1.600 12.088 1.00 92.06 180 ALA A CA 1
ATOM 1452 C C . ALA A 1 180 ? -16.916 2.142 12.329 1.00 92.06 180 ALA A C 1
ATOM 1454 O O . ALA A 1 180 ? -17.109 2.990 13.194 1.00 92.06 180 ALA A O 1
ATOM 1455 N N . ALA A 1 181 ? -17.899 1.634 11.579 1.00 89.69 181 ALA A N 1
ATOM 1456 C CA . ALA A 1 181 ? -19.293 2.072 11.642 1.00 89.69 181 ALA A CA 1
ATOM 1457 C C . ALA A 1 181 ? -20.093 1.435 12.793 1.00 89.69 181 ALA A C 1
ATOM 1459 O O . ALA A 1 181 ? -20.977 2.057 13.381 1.00 89.69 181 ALA A O 1
ATOM 1460 N N . HIS A 1 182 ? -19.833 0.162 13.097 1.00 88.06 182 HIS A N 1
ATOM 1461 C CA . HIS A 1 182 ? -20.706 -0.641 13.965 1.00 88.06 182 HIS A CA 1
ATOM 1462 C C . HIS A 1 182 ? -19.975 -1.362 15.096 1.00 88.06 182 HIS A C 1
ATOM 1464 O O . HIS A 1 182 ? -20.612 -1.968 15.961 1.00 88.06 182 HIS A O 1
ATOM 1470 N N . GLY A 1 183 ? -18.646 -1.349 15.073 1.00 88.50 183 GLY A N 1
ATOM 1471 C CA . GLY A 1 183 ? -17.811 -2.013 16.056 1.00 88.50 183 GLY A CA 1
ATOM 1472 C C . GLY A 1 183 ? -17.934 -1.382 17.439 1.00 88.50 183 GLY A C 1
ATOM 1473 O O . GLY A 1 183 ? -18.270 -0.210 17.605 1.00 88.50 183 GLY A O 1
ATOM 1474 N N . LYS A 1 184 ? -17.665 -2.206 18.450 1.00 90.94 184 LYS A N 1
ATOM 1475 C CA . LYS A 1 184 ? -17.670 -1.827 19.861 1.00 90.94 184 LYS A CA 1
ATOM 1476 C C . LYS A 1 184 ? -16.438 -2.393 20.554 1.00 90.94 184 LYS A C 1
ATOM 1478 O O . LYS A 1 184 ? -15.938 -3.452 20.163 1.00 90.94 184 LYS A O 1
ATOM 1483 N N . ALA A 1 185 ? -15.949 -1.690 21.568 1.00 88.94 185 ALA A N 1
ATOM 1484 C CA . ALA A 1 185 ? -14.933 -2.198 22.477 1.00 88.94 185 ALA A CA 1
ATOM 1485 C C . ALA A 1 185 ? -15.601 -3.055 23.555 1.00 88.94 185 ALA A C 1
ATOM 1487 O O . ALA A 1 185 ? -16.748 -2.822 23.928 1.00 88.94 185 ALA A O 1
ATOM 1488 N N . TYR A 1 186 ? -14.895 -4.065 24.053 1.00 87.00 186 TYR A N 1
ATOM 1489 C CA . TYR A 1 186 ? -15.342 -4.791 25.236 1.00 87.00 186 TYR A CA 1
ATOM 1490 C C . TYR A 1 186 ? -14.742 -4.133 26.477 1.00 87.00 186 TYR A C 1
ATOM 1492 O O . TYR A 1 186 ? -13.521 -4.068 26.607 1.00 87.00 186 TYR A O 1
ATOM 1500 N N . ASP A 1 187 ? -15.599 -3.663 27.377 1.00 85.56 187 ASP A N 1
ATOM 1501 C CA . ASP A 1 187 ? -15.202 -3.112 28.668 1.00 85.56 187 ASP A CA 1
ATOM 1502 C C . ASP A 1 187 ? -15.160 -4.246 29.703 1.00 85.56 187 ASP A C 1
ATOM 1504 O O . ASP A 1 187 ? -16.190 -4.838 30.042 1.00 85.56 187 ASP A O 1
ATOM 1508 N N . GLU A 1 188 ? -13.960 -4.574 30.192 1.00 84.06 188 GLU A N 1
ATOM 1509 C CA . GLU A 1 188 ? -13.770 -5.639 31.183 1.00 84.06 188 GLU A CA 1
ATOM 1510 C C . GLU A 1 188 ? -14.377 -5.301 32.552 1.00 84.06 188 GLU A C 1
ATOM 1512 O O . GLU A 1 188 ? -14.778 -6.212 33.274 1.00 84.06 188 GLU A O 1
ATOM 1517 N N . GLU A 1 189 ? -14.451 -4.021 32.933 1.00 85.06 189 GLU A N 1
ATOM 1518 C CA . GLU A 1 189 ? -14.998 -3.611 34.230 1.00 85.06 189 GLU A CA 1
ATOM 1519 C C . GLU A 1 189 ? -16.528 -3.627 34.228 1.00 85.06 189 GLU A C 1
ATOM 1521 O O . GLU A 1 189 ? -17.151 -4.018 35.219 1.00 85.06 189 GLU A O 1
ATOM 1526 N N . ALA A 1 190 ? -17.133 -3.200 33.121 1.00 85.19 190 ALA A N 1
ATOM 1527 C CA . ALA A 1 190 ? -18.576 -3.187 32.928 1.00 85.19 190 ALA A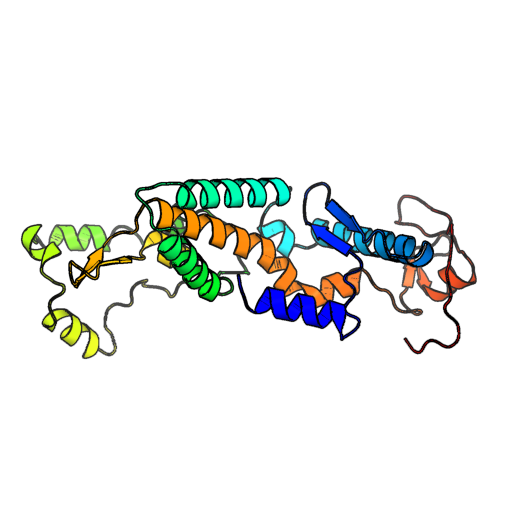 CA 1
ATOM 1528 C C . ALA A 1 190 ? -19.130 -4.515 32.375 1.00 85.19 190 ALA A C 1
ATOM 1530 O O . ALA A 1 190 ? -20.350 -4.659 32.296 1.00 85.19 190 ALA A O 1
ATOM 1531 N N . GLU A 1 191 ? -18.252 -5.453 31.996 1.00 89.06 191 GLU A N 1
ATOM 1532 C CA . GLU A 1 191 ? -18.559 -6.751 31.374 1.00 89.06 191 GLU A CA 1
ATOM 1533 C C . GLU A 1 191 ? -19.521 -6.634 30.175 1.00 89.06 191 GLU A C 1
ATOM 1535 O O . GLU A 1 191 ? -20.392 -7.478 29.960 1.00 89.06 191 GLU A O 1
ATOM 1540 N N . LYS A 1 192 ? -19.386 -5.560 29.384 1.00 84.75 192 LYS A N 1
ATOM 1541 C CA . LYS A 1 192 ? -20.285 -5.265 28.259 1.00 84.75 192 LYS A CA 1
ATOM 1542 C C . LYS A 1 192 ? -19.579 -4.573 27.100 1.00 84.75 192 LYS A C 1
ATOM 1544 O O . LYS A 1 192 ? -18.502 -4.006 27.250 1.00 84.75 192 LYS A O 1
ATOM 1549 N N . ALA A 1 193 ? -20.227 -4.591 25.938 1.00 87.94 193 ALA A N 1
ATOM 1550 C CA . ALA A 1 193 ? -19.780 -3.838 24.774 1.00 87.94 193 ALA A CA 1
ATOM 1551 C C . ALA A 1 193 ? -20.090 -2.339 24.937 1.00 87.94 193 ALA A C 1
ATOM 1553 O O . ALA A 1 193 ? -21.232 -1.955 25.204 1.00 87.94 193 ALA A O 1
ATOM 1554 N N . THR A 1 194 ? -19.084 -1.497 24.741 1.00 89.69 194 THR A N 1
ATOM 1555 C CA . THR A 1 194 ? -19.155 -0.034 24.778 1.00 89.69 194 THR A CA 1
ATOM 1556 C C . THR A 1 194 ? -18.690 0.546 23.448 1.00 89.69 194 THR A C 1
ATOM 1558 O O . THR A 1 194 ? -18.024 -0.119 22.655 1.00 89.69 194 THR A O 1
ATOM 1561 N N . ASP A 1 195 ? -19.102 1.775 23.154 1.00 91.56 195 ASP A N 1
ATOM 1562 C CA . ASP A 1 195 ? -18.664 2.438 21.928 1.00 91.56 195 ASP A CA 1
ATOM 1563 C C . ASP A 1 195 ? -17.150 2.675 21.970 1.00 91.56 195 ASP A C 1
ATOM 1565 O O . ASP A 1 195 ? -16.569 2.829 23.048 1.00 91.56 195 ASP A O 1
ATOM 1569 N N . TYR A 1 196 ? -16.515 2.682 20.798 1.00 93.88 196 TYR A N 1
ATOM 1570 C CA . TYR A 1 196 ? -15.091 2.977 20.708 1.00 93.88 196 TYR A CA 1
ATOM 1571 C C . TYR A 1 196 ? -14.767 4.354 21.275 1.00 93.88 196 TYR A C 1
ATOM 1573 O O . TYR A 1 196 ? -15.499 5.328 21.080 1.00 93.88 196 TYR A O 1
ATOM 1581 N N . GLU A 1 197 ? -13.618 4.438 21.933 1.00 94.94 197 GLU A N 1
ATOM 1582 C CA . GLU A 1 197 ? -13.007 5.720 22.245 1.00 94.94 197 GLU A CA 1
ATOM 1583 C C . GLU A 1 197 ? -12.586 6.433 20.951 1.00 94.94 197 GLU A C 1
ATOM 1585 O O . GLU A 1 197 ? -12.310 5.799 19.929 1.00 94.94 197 GLU A O 1
ATOM 1590 N N . GLU A 1 198 ? -12.499 7.765 20.997 1.00 95.00 198 GLU A N 1
ATOM 1591 C CA . GLU A 1 198 ? -12.154 8.597 19.833 1.00 95.00 198 GLU A CA 1
ATOM 1592 C C . GLU A 1 198 ? -10.856 8.127 19.156 1.00 95.00 198 GLU A C 1
ATOM 1594 O O . GLU A 1 198 ? -10.819 7.927 17.940 1.00 95.00 198 GLU A O 1
ATOM 1599 N N . TRP A 1 199 ? -9.826 7.832 19.955 1.00 97.00 199 TRP A N 1
ATOM 1600 C CA . TRP A 1 199 ? -8.533 7.365 19.460 1.00 97.00 199 TRP A CA 1
ATOM 1601 C C . TRP A 1 199 ? -8.607 5.988 18.786 1.00 97.00 199 TRP A C 1
ATOM 1603 O O . TRP A 1 199 ? -7.891 5.738 17.815 1.00 97.00 199 TRP A O 1
ATOM 1613 N N . GLN A 1 200 ? -9.479 5.089 19.258 1.00 97.19 200 GLN A N 1
ATOM 1614 C CA . GLN A 1 200 ? -9.639 3.755 18.674 1.00 97.19 200 GLN A CA 1
ATOM 1615 C C . GLN A 1 200 ? -10.254 3.853 17.280 1.00 97.19 200 GLN A C 1
ATOM 1617 O O . GLN A 1 200 ? -9.740 3.244 16.335 1.00 97.19 200 GLN A O 1
ATOM 1622 N N . GLY A 1 201 ? -11.324 4.645 17.156 1.00 95.75 201 GLY A N 1
ATOM 1623 C CA . GLY A 1 201 ? -12.008 4.891 15.890 1.00 95.75 201 GLY A CA 1
ATOM 1624 C C . GLY A 1 201 ? -11.106 5.590 14.874 1.00 95.75 201 GLY A C 1
ATOM 1625 O O . GLY A 1 201 ? -11.030 5.158 13.723 1.00 95.75 201 GLY A O 1
ATOM 1626 N N . GLU A 1 202 ? -10.361 6.616 15.299 1.00 96.62 202 GLU A N 1
ATOM 1627 C CA . GLU A 1 202 ? -9.445 7.322 14.402 1.00 96.62 202 GLU A CA 1
ATOM 1628 C C . GLU A 1 202 ? -8.313 6.408 13.922 1.00 96.62 202 GLU A C 1
ATOM 1630 O O . GLU A 1 202 ? -8.113 6.287 12.715 1.00 96.62 202 GLU A O 1
ATOM 1635 N N . ILE A 1 203 ? -7.623 5.688 14.818 1.00 97.50 203 ILE A N 1
ATOM 1636 C CA . ILE A 1 203 ? -6.557 4.750 14.419 1.00 97.50 203 ILE A CA 1
ATOM 1637 C C . ILE A 1 203 ? -7.077 3.695 13.436 1.00 97.50 203 ILE A C 1
ATOM 1639 O O . ILE A 1 203 ? -6.388 3.369 12.467 1.00 97.50 203 ILE A O 1
ATOM 1643 N N . LEU A 1 204 ? -8.290 3.180 13.648 1.00 97.19 204 LEU A N 1
ATOM 1644 C CA . LEU A 1 204 ? -8.905 2.215 12.743 1.00 97.19 204 LEU A CA 1
ATOM 1645 C C . LEU A 1 204 ? -9.086 2.815 11.334 1.00 97.19 204 LEU A C 1
ATOM 1647 O O . LEU A 1 204 ? -8.664 2.196 10.354 1.00 97.19 204 LEU A O 1
ATOM 1651 N N . GLU A 1 205 ? -9.629 4.030 11.217 1.00 95.62 205 GLU A N 1
ATOM 1652 C CA . GLU A 1 205 ? -9.812 4.714 9.926 1.00 95.62 205 GLU A CA 1
ATOM 1653 C C . GLU A 1 205 ? -8.469 5.013 9.231 1.00 95.62 205 GLU A C 1
ATOM 1655 O O . GLU A 1 205 ? -8.341 4.822 8.015 1.00 95.62 205 GLU A O 1
ATOM 1660 N N . LEU A 1 206 ? -7.443 5.433 9.986 1.00 96.69 206 LEU A N 1
ATOM 1661 C CA . LEU A 1 206 ? -6.096 5.675 9.453 1.00 96.69 206 LEU A CA 1
ATOM 1662 C C . LEU A 1 206 ? -5.504 4.394 8.849 1.00 96.69 206 LEU A C 1
ATOM 1664 O O . LEU A 1 206 ? -5.080 4.391 7.690 1.00 96.69 206 LEU A O 1
ATOM 1668 N N . LEU A 1 207 ? -5.532 3.291 9.603 1.00 97.06 207 LEU A N 1
ATOM 1669 C CA . LEU A 1 207 ? -5.004 1.997 9.164 1.00 97.06 207 LEU A CA 1
ATOM 1670 C C . LEU A 1 207 ? -5.803 1.416 7.994 1.00 97.06 207 LEU A C 1
ATOM 1672 O O . LEU A 1 207 ? -5.221 0.858 7.061 1.00 97.06 207 LEU A O 1
ATOM 1676 N N . ARG A 1 208 ? -7.128 1.599 7.977 1.00 95.31 208 ARG A N 1
ATOM 1677 C CA . ARG A 1 208 ? -7.971 1.227 6.835 1.00 95.31 208 ARG A CA 1
ATOM 1678 C C . ARG A 1 208 ? -7.556 1.975 5.572 1.00 95.31 208 ARG A C 1
ATOM 1680 O O . ARG A 1 208 ? -7.400 1.372 4.510 1.00 95.31 208 ARG A O 1
ATOM 1687 N N . LYS A 1 209 ? -7.341 3.286 5.672 1.00 94.69 209 LYS A N 1
ATOM 1688 C CA . LYS A 1 209 ? -6.887 4.100 4.542 1.00 94.69 209 LYS A CA 1
ATOM 1689 C C . LYS A 1 209 ? -5.513 3.662 4.031 1.00 94.69 209 LYS A C 1
ATOM 1691 O O . LYS A 1 209 ? -5.304 3.609 2.818 1.00 94.69 209 LYS A O 1
ATOM 1696 N N . GLU A 1 210 ? -4.595 3.301 4.925 1.00 95.19 210 GLU A N 1
ATOM 1697 C CA . GLU A 1 210 ? -3.301 2.718 4.550 1.00 95.19 210 GLU A CA 1
ATOM 1698 C C . GLU A 1 210 ? -3.456 1.368 3.842 1.00 95.19 210 GLU A C 1
ATOM 1700 O O . GLU A 1 210 ? -2.820 1.141 2.810 1.00 95.19 210 GLU A O 1
ATOM 1705 N N . ALA A 1 211 ? -4.343 0.496 4.327 1.00 95.06 211 ALA A N 1
ATOM 1706 C CA . ALA A 1 211 ? -4.627 -0.785 3.687 1.00 95.06 211 ALA A CA 1
ATOM 1707 C C . ALA A 1 211 ? -5.093 -0.599 2.231 1.00 95.06 211 ALA A C 1
ATOM 1709 O O . ALA A 1 211 ? -4.583 -1.268 1.327 1.00 95.06 211 ALA A O 1
ATOM 1710 N N . TYR A 1 212 ? -5.982 0.369 1.979 1.00 93.69 212 TYR A N 1
ATOM 1711 C CA . TYR A 1 212 ? -6.424 0.728 0.626 1.00 93.69 212 TYR A CA 1
ATOM 1712 C C . TYR A 1 212 ? -5.293 1.279 -0.249 1.00 93.69 212 TYR A C 1
ATOM 1714 O O . TYR A 1 212 ? -5.214 0.940 -1.430 1.00 93.69 212 TYR A O 1
ATOM 1722 N N . TYR A 1 213 ? -4.393 2.087 0.314 1.00 93.12 213 TYR A N 1
ATOM 1723 C CA . TYR A 1 213 ? -3.224 2.586 -0.412 1.00 93.12 213 TYR A CA 1
ATOM 1724 C C . TYR A 1 213 ? -2.281 1.449 -0.846 1.00 93.12 213 TYR A C 1
ATOM 1726 O O . TYR A 1 213 ? -1.793 1.440 -1.978 1.00 93.12 213 TYR A O 1
ATOM 1734 N N . PHE A 1 214 ? -2.037 0.462 0.024 1.00 92.75 214 PHE A N 1
ATOM 1735 C CA . PHE A 1 214 ? -1.112 -0.642 -0.258 1.00 92.75 214 PHE A CA 1
ATOM 1736 C C . PHE A 1 214 ? -1.737 -1.814 -1.033 1.00 92.75 214 PHE A C 1
ATOM 1738 O O . PHE A 1 214 ? -1.001 -2.633 -1.599 1.00 92.75 214 PHE A O 1
ATOM 1745 N N . ALA A 1 215 ? -3.067 -1.916 -1.100 1.00 93.00 215 ALA A N 1
ATOM 1746 C CA . ALA A 1 215 ? -3.756 -3.021 -1.767 1.00 93.00 215 ALA A CA 1
ATOM 1747 C C . ALA A 1 215 ? -3.375 -3.202 -3.250 1.00 93.00 215 ALA A C 1
ATOM 1749 O O . ALA A 1 215 ? -3.057 -4.335 -3.629 1.00 93.00 215 ALA A O 1
ATOM 1750 N N . PRO A 1 216 ? -3.303 -2.150 -4.094 1.00 92.50 216 PRO A N 1
ATOM 1751 C CA . PRO A 1 216 ? -2.870 -2.291 -5.484 1.00 92.50 216 PRO A CA 1
ATOM 1752 C C . PRO A 1 216 ? -1.483 -2.927 -5.597 1.00 92.50 216 PRO A C 1
ATOM 1754 O O . PRO A 1 216 ? -1.309 -3.883 -6.350 1.00 92.50 216 PRO A O 1
ATOM 1757 N N . GLN A 1 217 ? -0.522 -2.488 -4.775 1.00 90.75 217 GLN A N 1
ATOM 1758 C CA . GLN A 1 217 ? 0.834 -3.044 -4.756 1.00 90.75 217 GLN A CA 1
ATOM 1759 C C . GLN A 1 217 ? 0.831 -4.543 -4.420 1.00 90.75 217 GLN A C 1
ATOM 1761 O O . GLN A 1 217 ? 1.552 -5.318 -5.056 1.00 90.75 217 GLN A O 1
ATOM 1766 N N . LYS A 1 218 ? 0.012 -4.967 -3.445 1.00 90.56 218 LYS A N 1
ATOM 1767 C CA . LYS A 1 218 ? -0.151 -6.382 -3.070 1.00 90.56 218 LYS A CA 1
ATOM 1768 C C . LYS A 1 218 ? -0.770 -7.190 -4.220 1.00 90.56 218 LYS A C 1
ATOM 1770 O O . LYS A 1 218 ? -0.235 -8.238 -4.586 1.00 90.56 218 LYS A O 1
ATOM 1775 N N . MET A 1 219 ? -1.845 -6.685 -4.828 1.00 91.94 219 MET A N 1
ATOM 1776 C CA . MET A 1 219 ? -2.587 -7.368 -5.894 1.00 91.94 219 MET A CA 1
ATOM 1777 C C . MET A 1 219 ? -1.797 -7.493 -7.199 1.00 91.94 219 MET A C 1
ATOM 1779 O O . MET A 1 219 ? -1.836 -8.530 -7.862 1.00 91.94 219 MET A O 1
ATOM 1783 N N . THR A 1 220 ? -1.077 -6.441 -7.591 1.00 93.38 220 THR A N 1
ATOM 1784 C CA . THR A 1 220 ? -0.449 -6.353 -8.913 1.00 93.38 220 THR A CA 1
ATOM 1785 C C . THR A 1 220 ? 1.047 -6.599 -8.891 1.00 93.38 220 THR A C 1
ATOM 1787 O O . THR A 1 220 ? 1.701 -6.334 -9.896 1.00 93.38 220 THR A O 1
ATOM 1790 N N . LYS A 1 221 ? 1.614 -7.100 -7.788 1.00 90.94 221 LYS A N 1
ATOM 1791 C CA . LYS A 1 221 ? 3.067 -7.243 -7.623 1.00 90.94 221 LYS A CA 1
ATOM 1792 C C . LYS A 1 221 ? 3.746 -7.879 -8.837 1.00 90.94 221 LYS A C 1
ATOM 1794 O O . LYS A 1 221 ? 4.651 -7.293 -9.408 1.00 90.94 221 LYS A O 1
ATOM 1799 N N . VAL A 1 222 ? 3.258 -9.036 -9.289 1.00 90.94 222 VAL A N 1
ATOM 1800 C CA . VAL A 1 222 ? 3.838 -9.748 -10.445 1.00 90.94 222 VAL A CA 1
ATOM 1801 C C . VAL A 1 222 ? 3.762 -8.917 -11.730 1.00 90.94 222 VAL A C 1
ATOM 1803 O O . VAL A 1 222 ? 4.699 -8.928 -12.521 1.00 90.94 222 VAL A O 1
ATOM 1806 N N . MET A 1 223 ? 2.665 -8.186 -11.940 1.00 92.50 223 MET A N 1
ATOM 1807 C CA . MET A 1 223 ? 2.513 -7.313 -13.106 1.00 92.50 223 MET A CA 1
ATOM 1808 C C . MET A 1 223 ? 3.443 -6.105 -13.028 1.00 92.50 223 MET A C 1
ATOM 1810 O O . MET A 1 223 ? 4.011 -5.737 -14.046 1.00 92.50 223 MET A O 1
ATOM 1814 N N . ASN A 1 224 ? 3.606 -5.521 -11.841 1.00 92.19 224 ASN A N 1
ATOM 1815 C CA . ASN A 1 224 ? 4.471 -4.371 -11.614 1.00 92.19 224 ASN A CA 1
ATOM 1816 C C . ASN A 1 224 ? 5.947 -4.723 -11.870 1.00 92.19 224 ASN A C 1
ATOM 1818 O O . ASN A 1 224 ? 6.610 -4.063 -12.662 1.00 92.19 224 ASN A O 1
ATOM 1822 N N . GLU A 1 225 ? 6.436 -5.818 -11.279 1.00 90.38 225 GLU A N 1
ATOM 1823 C CA . GLU A 1 225 ? 7.798 -6.323 -11.528 1.00 90.38 225 GLU A CA 1
ATOM 1824 C C . GLU A 1 225 ? 7.999 -6.707 -13.002 1.00 90.38 225 GLU A C 1
ATOM 1826 O O . GLU A 1 225 ? 9.037 -6.429 -13.599 1.00 90.38 225 GLU A O 1
ATOM 1831 N N . GLY A 1 226 ? 6.982 -7.327 -13.613 1.00 88.88 226 GLY A N 1
ATOM 1832 C CA . GLY A 1 226 ? 6.996 -7.690 -15.028 1.00 88.88 226 GLY A CA 1
ATOM 1833 C C . GLY A 1 226 ? 6.951 -6.489 -15.974 1.00 88.88 226 GLY A C 1
ATOM 1834 O O . GLY A 1 226 ? 7.476 -6.580 -17.075 1.00 88.88 226 GLY A O 1
ATOM 1835 N N . TRP A 1 227 ? 6.359 -5.363 -15.571 1.00 90.12 227 TRP A N 1
ATOM 1836 C CA . TRP A 1 227 ? 6.381 -4.115 -16.342 1.00 90.12 227 TRP A CA 1
ATOM 1837 C C . TRP A 1 227 ? 7.773 -3.480 -16.343 1.00 90.12 227 TRP A C 1
ATOM 1839 O O . TRP A 1 227 ? 8.187 -2.871 -17.327 1.00 90.12 227 TRP A O 1
ATOM 1849 N N . ALA A 1 228 ? 8.516 -3.676 -15.254 1.00 87.62 228 ALA A N 1
ATOM 1850 C CA . ALA A 1 228 ? 9.869 -3.175 -15.065 1.00 87.62 228 ALA A CA 1
ATOM 1851 C C . ALA A 1 228 ? 10.969 -4.152 -15.536 1.00 87.62 228 ALA A C 1
ATOM 1853 O O . ALA A 1 228 ? 12.153 -3.937 -15.261 1.00 87.62 228 ALA A O 1
ATOM 1854 N N . CYS A 1 229 ? 10.597 -5.213 -16.264 1.00 84.81 229 CYS A N 1
ATOM 1855 C CA . CYS A 1 229 ? 11.507 -6.222 -16.800 1.00 84.81 229 CYS A CA 1
ATOM 1856 C C . CYS A 1 229 ? 11.103 -6.641 -18.222 1.00 84.81 229 CYS A C 1
ATOM 1858 O O . CYS A 1 229 ? 9.926 -6.794 -18.537 1.00 84.81 229 CYS A O 1
ATOM 1860 N N . VAL A 1 230 ? 12.083 -6.862 -19.098 1.00 83.44 230 VAL A N 1
ATOM 1861 C CA . VAL A 1 230 ? 11.846 -7.317 -20.473 1.00 83.44 230 VAL A CA 1
ATOM 1862 C C . VAL A 1 230 ? 12.771 -8.477 -20.828 1.00 83.44 230 VAL A C 1
ATOM 1864 O O . VAL A 1 230 ? 13.945 -8.484 -20.466 1.00 83.44 230 VAL A O 1
ATOM 1867 N N . ASP A 1 231 ? 12.234 -9.457 -21.553 1.00 86.50 231 ASP A N 1
ATOM 1868 C CA . ASP A 1 231 ? 12.989 -10.577 -22.113 1.00 86.50 231 ASP A CA 1
ATOM 1869 C C . ASP A 1 231 ? 13.800 -10.115 -23.344 1.00 86.50 231 ASP A C 1
ATOM 1871 O O . ASP A 1 231 ? 13.381 -9.172 -24.029 1.00 86.50 231 ASP A O 1
ATOM 1875 N N . PRO A 1 232 ? 14.933 -10.764 -23.687 1.00 87.56 232 PRO A N 1
ATOM 1876 C CA . PRO A 1 232 ? 15.667 -10.487 -24.923 1.00 87.56 232 PRO A CA 1
ATOM 1877 C C . PRO A 1 232 ? 14.793 -10.432 -26.184 1.00 87.56 232 PRO A C 1
ATOM 1879 O O . PRO A 1 232 ? 15.080 -9.648 -27.092 1.00 87.56 232 PRO A O 1
ATOM 1882 N N . ASP A 1 233 ? 13.730 -11.237 -26.243 1.00 91.25 233 ASP A N 1
ATOM 1883 C CA . ASP A 1 233 ? 12.784 -11.290 -27.356 1.00 91.25 233 ASP A CA 1
ATOM 1884 C C . ASP A 1 233 ? 11.613 -10.312 -27.265 1.00 91.25 233 ASP A C 1
ATOM 1886 O O . ASP A 1 233 ? 10.831 -10.206 -28.216 1.00 91.25 233 ASP A O 1
ATOM 1890 N N . THR A 1 234 ? 11.493 -9.557 -26.171 1.00 89.38 234 THR A N 1
ATOM 1891 C CA . THR A 1 234 ? 10.452 -8.540 -26.035 1.00 89.38 234 THR A CA 1
ATOM 1892 C C . THR A 1 234 ? 10.593 -7.497 -27.149 1.00 89.38 234 THR A C 1
ATOM 1894 O O . THR A 1 234 ? 11.648 -6.868 -27.271 1.00 89.38 234 THR A O 1
ATOM 1897 N N . PRO A 1 235 ? 9.549 -7.274 -27.968 1.00 89.44 235 PRO A N 1
ATOM 1898 C CA . PRO A 1 235 ? 9.583 -6.259 -29.008 1.00 89.44 235 PRO A CA 1
ATOM 1899 C C . PRO A 1 235 ? 9.448 -4.862 -28.393 1.00 89.44 235 PRO A C 1
ATOM 1901 O O . PRO A 1 235 ? 8.468 -4.565 -27.713 1.00 89.44 235 PRO A O 1
ATOM 1904 N N . VAL A 1 236 ? 10.406 -3.988 -28.686 1.00 87.94 236 VAL A N 1
ATOM 1905 C CA . VAL A 1 236 ? 10.454 -2.594 -28.235 1.00 87.94 236 VAL A CA 1
ATOM 1906 C C . VAL A 1 236 ? 10.435 -1.635 -29.424 1.00 87.94 236 VAL A C 1
ATOM 1908 O O . VAL A 1 236 ? 10.925 -1.945 -30.514 1.00 87.94 236 VAL A O 1
ATOM 1911 N N . PHE A 1 237 ? 9.834 -0.459 -29.239 1.00 87.62 237 PHE A N 1
ATOM 1912 C CA . PHE A 1 237 ? 9.763 0.560 -30.283 1.00 87.62 237 PHE A CA 1
ATOM 1913 C C . PHE A 1 237 ? 11.123 1.236 -30.492 1.00 87.62 237 PHE A C 1
ATOM 1915 O O . PHE A 1 237 ? 11.738 1.772 -29.570 1.00 87.62 237 PHE A O 1
ATOM 1922 N N . SER A 1 238 ? 11.573 1.253 -31.744 1.00 85.69 238 SER A N 1
ATOM 1923 C CA . SER A 1 238 ? 12.813 1.894 -32.173 1.00 85.69 238 SER A CA 1
ATOM 1924 C C . SER A 1 238 ? 12.613 2.700 -33.453 1.00 85.69 238 SER A C 1
ATOM 1926 O O . SER A 1 238 ? 11.586 2.608 -34.131 1.00 85.69 238 SER A O 1
ATOM 1928 N N . THR A 1 239 ? 13.644 3.444 -33.845 1.00 83.19 239 THR A N 1
ATOM 1929 C CA . THR A 1 239 ? 13.695 4.119 -35.157 1.00 83.19 239 THR A CA 1
ATOM 1930 C C . THR A 1 239 ? 13.598 3.167 -36.352 1.00 83.19 239 THR A C 1
ATOM 1932 O O . THR A 1 239 ? 13.225 3.595 -37.445 1.00 83.19 239 THR A O 1
ATOM 1935 N N . ALA A 1 240 ? 13.893 1.879 -36.159 1.00 84.25 240 ALA A N 1
ATOM 1936 C CA . ALA A 1 240 ? 13.762 0.834 -37.171 1.00 84.25 240 ALA A CA 1
ATOM 1937 C C . ALA A 1 240 ? 12.395 0.112 -37.132 1.00 84.25 240 ALA A C 1
ATOM 1939 O O . ALA A 1 240 ? 12.167 -0.806 -37.919 1.00 84.25 240 ALA A O 1
ATOM 1940 N N . GLY A 1 241 ? 11.479 0.529 -36.249 1.00 87.69 241 GLY A N 1
ATOM 1941 C CA . GLY A 1 241 ? 10.217 -0.155 -35.957 1.00 87.69 241 GLY A CA 1
ATOM 1942 C C . GLY A 1 241 ? 10.290 -0.982 -34.671 1.00 87.69 241 GLY A C 1
ATOM 1943 O O . GLY A 1 241 ? 11.113 -0.705 -33.800 1.00 87.69 241 GLY A O 1
ATOM 1944 N N . LEU A 1 242 ? 9.416 -1.984 -34.536 1.00 91.44 242 LEU A N 1
ATOM 1945 C CA . LEU A 1 242 ? 9.468 -2.934 -33.420 1.00 91.44 242 LEU A CA 1
ATOM 1946 C C . LEU A 1 242 ? 10.637 -3.900 -33.627 1.00 91.44 242 LEU A C 1
ATOM 1948 O O . LEU A 1 242 ? 10.638 -4.661 -34.597 1.00 91.44 242 LEU A O 1
ATOM 1952 N N . VAL A 1 243 ? 11.608 -3.865 -32.720 1.00 91.62 243 VAL A N 1
ATOM 1953 C CA . VAL A 1 243 ? 12.785 -4.746 -32.722 1.00 91.62 243 VAL A CA 1
ATOM 1954 C C . VAL A 1 243 ? 12.894 -5.461 -31.373 1.00 91.62 243 VAL A C 1
ATOM 1956 O O . VAL A 1 243 ? 12.441 -4.905 -30.375 1.00 91.62 243 VAL A O 1
ATOM 1959 N N . PRO A 1 244 ? 13.452 -6.678 -31.303 1.00 92.62 244 PRO A N 1
ATOM 1960 C CA . PRO A 1 244 ? 13.736 -7.339 -30.030 1.00 92.62 244 PRO A CA 1
ATOM 1961 C C . PRO A 1 244 ? 14.647 -6.495 -29.128 1.00 92.62 244 PRO A C 1
ATOM 1963 O O . PRO A 1 244 ? 15.569 -5.841 -29.621 1.00 92.62 244 PRO A O 1
ATOM 1966 N N . MET A 1 245 ? 14.447 -6.556 -27.809 1.00 90.00 245 MET A N 1
ATOM 1967 C CA . MET A 1 245 ? 15.279 -5.846 -26.831 1.00 90.00 245 MET A CA 1
ATOM 1968 C C . MET A 1 245 ? 16.770 -6.178 -26.987 1.00 90.00 245 MET A C 1
ATOM 1970 O O . MET A 1 245 ? 17.615 -5.290 -26.873 1.00 90.00 245 MET A O 1
ATOM 1974 N N . ARG A 1 246 ? 17.114 -7.425 -27.338 1.00 89.81 246 ARG A N 1
ATOM 1975 C CA . ARG A 1 246 ? 18.508 -7.810 -27.620 1.00 89.81 246 ARG A CA 1
ATOM 1976 C C . ARG A 1 246 ? 19.164 -6.998 -28.734 1.00 89.81 246 ARG A C 1
ATOM 1978 O O . ARG A 1 246 ? 20.323 -6.634 -28.599 1.00 89.81 246 ARG A O 1
ATOM 1985 N N . ASP A 1 247 ? 18.427 -6.639 -29.784 1.00 89.62 247 ASP A N 1
ATOM 1986 C CA . ASP A 1 247 ? 18.981 -5.853 -30.893 1.00 89.62 247 ASP A CA 1
ATOM 1987 C C . ASP A 1 247 ? 19.263 -4.409 -30.450 1.00 89.62 247 ASP A C 1
ATOM 1989 O O . ASP A 1 247 ? 20.197 -3.767 -30.937 1.00 89.62 247 ASP A O 1
ATOM 1993 N N . VAL A 1 248 ? 18.473 -3.897 -29.498 1.00 88.69 248 VAL A N 1
ATOM 1994 C CA . VAL A 1 248 ? 18.710 -2.596 -28.863 1.00 88.69 248 VAL A CA 1
ATOM 1995 C C . VAL A 1 248 ? 19.958 -2.643 -27.986 1.00 88.69 248 VAL A C 1
ATOM 1997 O O . VAL A 1 248 ? 20.786 -1.741 -28.093 1.00 88.69 248 VAL A O 1
ATOM 2000 N N . VAL A 1 249 ? 20.126 -3.689 -27.173 1.00 86.56 249 VAL A N 1
ATOM 2001 C CA . VAL A 1 249 ? 21.296 -3.863 -26.293 1.00 86.56 249 VAL A CA 1
ATOM 2002 C C . VAL A 1 249 ? 22.579 -4.076 -27.106 1.00 86.56 249 VAL A C 1
ATOM 2004 O O . VAL A 1 249 ? 23.564 -3.372 -26.892 1.00 86.56 249 VAL A O 1
ATOM 2007 N N . ASP A 1 250 ? 22.559 -4.977 -28.090 1.00 86.69 250 ASP A N 1
ATOM 2008 C CA . ASP A 1 250 ? 23.729 -5.309 -28.912 1.00 86.69 250 ASP A CA 1
ATOM 2009 C C . ASP A 1 250 ? 24.109 -4.161 -29.863 1.00 86.69 250 ASP A C 1
ATOM 2011 O O . ASP A 1 250 ? 25.288 -3.883 -30.105 1.00 86.69 250 ASP A O 1
ATOM 2015 N N . GLY A 1 251 ? 23.101 -3.498 -30.438 1.00 86.00 251 GLY A N 1
ATOM 2016 C CA . GLY A 1 251 ? 23.268 -2.509 -31.500 1.00 86.00 251 GLY A CA 1
ATOM 2017 C C . GLY A 1 251 ? 23.230 -1.050 -31.051 1.00 86.00 251 GLY A C 1
ATOM 2018 O O . GLY A 1 251 ? 23.508 -0.179 -31.876 1.00 86.00 251 GLY A O 1
ATOM 2019 N N . HIS A 1 252 ? 22.870 -0.771 -29.791 1.00 87.88 252 HIS A N 1
ATOM 2020 C CA . HIS A 1 252 ? 22.546 0.575 -29.290 1.00 87.88 252 HIS A CA 1
ATOM 2021 C C . HIS A 1 252 ? 21.582 1.329 -30.223 1.00 87.88 252 HIS A C 1
ATOM 2023 O O . HIS A 1 252 ? 21.756 2.515 -30.517 1.00 87.88 252 HIS A O 1
ATOM 2029 N N . LEU A 1 253 ? 20.578 0.618 -30.745 1.00 87.94 253 LEU A N 1
ATOM 2030 C CA . LEU A 1 253 ? 19.606 1.195 -31.670 1.00 87.94 253 LEU A CA 1
ATOM 2031 C C . LEU A 1 253 ? 18.786 2.283 -30.961 1.00 87.94 253 LEU A C 1
ATOM 2033 O O . LEU A 1 253 ? 18.255 2.012 -29.886 1.00 87.94 253 LEU A O 1
ATOM 2037 N N . PRO A 1 254 ? 18.609 3.481 -31.550 1.00 89.06 254 PRO A N 1
ATOM 2038 C CA . PRO A 1 254 ? 17.795 4.519 -30.930 1.00 89.06 254 PRO A CA 1
ATOM 2039 C C . PRO A 1 254 ? 16.348 4.054 -30.724 1.00 89.06 254 PRO A C 1
ATOM 2041 O O . PRO A 1 254 ? 15.691 3.598 -31.672 1.00 89.06 254 PRO A O 1
ATOM 2044 N N . VAL A 1 255 ? 15.859 4.201 -29.493 1.00 86.94 255 VAL A N 1
ATOM 2045 C CA . VAL A 1 255 ? 14.513 3.820 -29.045 1.00 86.94 255 VAL A CA 1
ATOM 2046 C C . VAL A 1 255 ? 13.532 4.983 -29.195 1.00 86.94 255 VAL A C 1
ATOM 2048 O O . VAL A 1 255 ? 13.935 6.141 -29.331 1.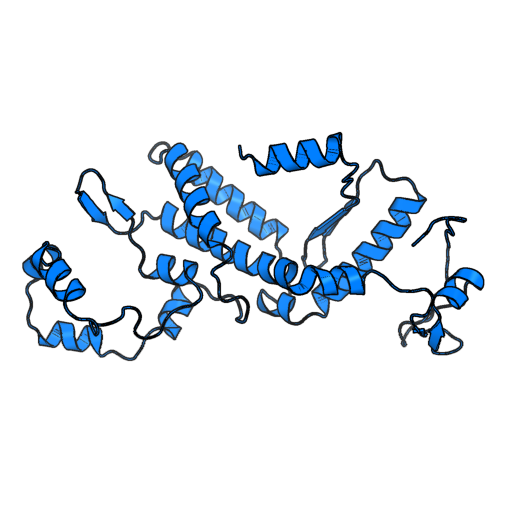00 86.94 255 VAL A O 1
ATOM 2051 N N . SER A 1 256 ? 12.231 4.695 -29.208 1.00 83.56 256 SER A N 1
ATOM 2052 C CA . SER A 1 256 ? 11.194 5.724 -29.298 1.00 83.56 256 SER A CA 1
ATOM 2053 C C . SER A 1 256 ? 9.947 5.353 -28.505 1.00 83.56 256 SER A C 1
ATOM 2055 O O . SER A 1 256 ? 9.526 4.204 -28.526 1.00 83.56 256 SER A O 1
ATOM 2057 N N . ASP A 1 257 ? 9.327 6.343 -27.868 1.00 78.81 257 ASP A N 1
ATOM 2058 C CA . ASP A 1 257 ? 8.004 6.242 -27.232 1.00 78.81 257 ASP A CA 1
ATOM 2059 C C . ASP A 1 257 ? 6.847 6.515 -28.223 1.00 78.81 257 ASP A C 1
ATOM 2061 O O . ASP A 1 257 ? 5.683 6.576 -27.837 1.00 78.81 257 ASP A O 1
ATOM 2065 N N . GLY A 1 258 ? 7.156 6.684 -29.515 1.00 79.56 258 GLY A N 1
ATOM 2066 C CA . GLY A 1 258 ? 6.203 7.051 -30.565 1.00 79.56 258 GLY A CA 1
ATOM 2067 C C . GLY A 1 258 ? 6.081 8.558 -30.814 1.00 79.56 258 GLY A C 1
ATOM 2068 O O . GLY A 1 258 ? 5.622 8.949 -31.889 1.00 79.56 258 GLY A O 1
ATOM 2069 N N . GLU A 1 259 ? 6.546 9.404 -29.894 1.00 83.25 259 GLU A N 1
ATOM 2070 C CA . GLU A 1 259 ? 6.563 10.866 -30.044 1.00 83.25 259 GLU A CA 1
ATOM 2071 C C . GLU A 1 259 ? 7.986 11.404 -30.214 1.00 83.25 259 GLU A C 1
ATOM 2073 O O . GLU A 1 259 ? 8.248 12.287 -31.036 1.00 83.25 259 GLU A O 1
ATOM 2078 N N . THR A 1 260 ? 8.924 10.848 -29.453 1.00 86.44 260 THR A N 1
ATOM 2079 C CA . THR A 1 260 ? 10.322 11.251 -29.405 1.00 86.44 260 THR A CA 1
ATOM 2080 C C . THR A 1 260 ? 11.248 10.059 -29.596 1.00 86.44 260 THR A C 1
ATOM 2082 O O . THR A 1 260 ? 10.928 8.915 -29.279 1.00 86.44 260 THR A O 1
ATOM 2085 N N . THR A 1 261 ? 12.417 10.321 -30.175 1.00 87.62 261 THR A N 1
ATOM 2086 C CA . THR A 1 261 ? 13.492 9.336 -30.317 1.00 87.62 261 THR A CA 1
ATOM 2087 C C . THR A 1 261 ? 14.594 9.661 -29.322 1.00 87.62 261 THR A C 1
ATOM 2089 O O . THR A 1 261 ? 14.948 10.833 -29.162 1.00 87.62 261 THR A O 1
ATOM 2092 N N . ARG A 1 262 ? 15.165 8.634 -28.691 1.00 87.62 262 ARG A N 1
ATOM 2093 C CA . ARG A 1 262 ? 16.325 8.753 -27.806 1.00 87.62 262 ARG A CA 1
ATOM 2094 C C . ARG A 1 262 ? 17.381 7.716 -28.161 1.00 87.62 262 ARG A C 1
ATOM 2096 O O . ARG A 1 262 ? 17.063 6.561 -28.430 1.00 87.62 262 ARG A O 1
ATOM 2103 N N . ASP A 1 263 ? 18.636 8.144 -28.161 1.00 88.81 263 ASP A N 1
ATOM 2104 C CA . ASP A 1 263 ? 19.766 7.236 -28.335 1.00 88.81 263 ASP A CA 1
ATOM 2105 C C . ASP A 1 263 ? 19.951 6.387 -27.072 1.00 88.81 263 ASP A C 1
ATOM 2107 O O . ASP A 1 263 ? 19.730 6.864 -25.958 1.00 88.81 263 ASP A O 1
ATOM 2111 N N . VAL A 1 264 ? 20.380 5.136 -27.235 1.00 85.12 264 VAL A N 1
ATOM 2112 C CA . VAL A 1 264 ? 20.786 4.303 -26.098 1.00 85.12 264 VAL A CA 1
ATOM 2113 C C . VAL A 1 264 ? 22.154 4.787 -25.632 1.00 85.12 264 VAL A C 1
ATOM 2115 O O . VAL A 1 264 ? 23.132 4.730 -26.375 1.00 85.12 264 VAL A O 1
ATOM 2118 N N . TYR A 1 265 ? 22.215 5.304 -24.407 1.00 80.38 265 TYR A N 1
ATOM 2119 C CA . TYR A 1 265 ? 23.416 5.957 -23.881 1.00 80.38 265 TYR A CA 1
ATOM 2120 C C . TYR A 1 265 ? 24.427 4.986 -23.263 1.00 80.38 265 TYR A C 1
ATOM 2122 O O . TYR A 1 265 ? 25.603 5.332 -23.159 1.00 80.38 265 TYR A O 1
ATOM 2130 N N . ASP A 1 266 ? 23.971 3.818 -22.808 1.00 80.06 266 ASP A N 1
ATOM 2131 C CA . ASP A 1 266 ? 24.792 2.835 -22.104 1.00 80.06 266 ASP A CA 1
ATOM 2132 C C . ASP A 1 266 ? 24.150 1.442 -22.167 1.00 80.06 266 ASP A C 1
ATOM 2134 O O . ASP A 1 266 ? 22.930 1.325 -22.298 1.00 80.06 266 ASP A O 1
ATOM 2138 N N . SER A 1 267 ? 24.964 0.398 -22.033 1.00 80.50 267 SER A N 1
ATOM 2139 C CA . SER A 1 267 ? 24.519 -0.981 -21.829 1.00 80.50 267 SER A CA 1
ATOM 2140 C C . SER A 1 267 ? 25.549 -1.739 -20.995 1.00 80.50 267 SER A C 1
ATOM 2142 O O . SER A 1 267 ? 26.754 -1.501 -21.084 1.00 80.50 267 SER A O 1
ATOM 2144 N N . ASN A 1 268 ? 25.070 -2.659 -20.161 1.00 78.31 268 ASN A N 1
ATOM 2145 C CA . ASN A 1 268 ? 25.919 -3.540 -19.373 1.00 78.31 268 ASN A CA 1
ATOM 2146 C C . ASN A 1 268 ? 25.483 -4.984 -19.611 1.00 78.31 268 ASN A C 1
ATOM 2148 O O . ASN A 1 268 ? 24.346 -5.340 -19.307 1.00 78.31 268 ASN A O 1
ATOM 2152 N N . VAL A 1 269 ? 26.385 -5.799 -20.151 1.00 77.19 269 VAL A N 1
ATOM 2153 C CA . VAL A 1 269 ? 26.146 -7.222 -20.408 1.00 77.19 269 VAL A CA 1
ATOM 2154 C C . VAL A 1 269 ? 26.948 -8.027 -19.398 1.00 77.19 269 VAL A C 1
ATOM 2156 O O . VAL A 1 269 ? 28.171 -7.904 -19.326 1.00 77.19 269 VAL A O 1
ATOM 2159 N N . ILE A 1 270 ? 26.255 -8.847 -18.611 1.00 77.12 270 ILE A N 1
ATOM 2160 C CA . ILE A 1 270 ? 26.881 -9.770 -17.666 1.00 77.12 270 ILE A CA 1
ATOM 2161 C C . ILE A 1 270 ? 27.050 -11.109 -18.387 1.00 77.12 270 ILE A C 1
ATOM 2163 O O . ILE A 1 270 ? 26.088 -11.852 -18.569 1.00 77.12 270 ILE A O 1
ATOM 2167 N N . GLU A 1 271 ? 28.268 -11.388 -18.849 1.00 76.75 271 GLU A N 1
ATOM 2168 C CA . GLU A 1 271 ? 28.590 -12.649 -19.526 1.00 76.75 271 GLU A CA 1
ATOM 2169 C C . GLU A 1 271 ? 28.477 -13.844 -18.561 1.00 76.75 271 GLU A C 1
ATOM 2171 O O . GLU A 1 271 ? 28.751 -13.719 -17.366 1.00 76.75 271 GLU A O 1
ATOM 2176 N N . ASP A 1 272 ? 28.088 -15.008 -19.092 1.00 75.88 272 ASP A N 1
ATOM 2177 C CA . ASP A 1 272 ? 27.990 -16.283 -18.362 1.00 75.88 272 ASP A CA 1
ATOM 2178 C C . ASP A 1 272 ? 27.047 -16.277 -17.137 1.00 75.88 272 ASP A C 1
ATOM 2180 O O . ASP A 1 272 ? 27.201 -17.088 -16.220 1.00 75.88 272 ASP A O 1
ATOM 2184 N N . HIS A 1 273 ? 26.052 -15.385 -17.119 1.00 65.75 273 HIS A N 1
ATOM 2185 C CA . HIS A 1 273 ? 24.997 -15.377 -16.109 1.00 65.75 273 HIS A CA 1
ATOM 2186 C C . HIS A 1 273 ? 23.735 -16.058 -16.651 1.00 65.75 273 HIS A C 1
ATOM 2188 O O . HIS A 1 273 ? 23.113 -15.556 -17.585 1.00 65.75 273 HIS A O 1
ATOM 2194 N N . ASP A 1 274 ? 23.343 -17.191 -16.059 1.00 52.19 274 ASP A N 1
ATOM 2195 C CA . ASP A 1 274 ? 22.034 -17.796 -16.322 1.00 52.19 274 ASP A CA 1
ATOM 2196 C C . ASP A 1 274 ? 20.957 -16.829 -15.797 1.00 52.19 274 ASP A C 1
ATOM 2198 O O . ASP A 1 274 ? 20.850 -16.603 -14.588 1.00 52.19 274 ASP A O 1
ATOM 2202 N N . THR A 1 275 ? 20.221 -16.191 -16.706 1.00 52.44 275 THR A N 1
ATOM 2203 C CA . THR A 1 275 ? 18.978 -15.458 -16.411 1.00 52.44 275 THR A CA 1
ATOM 2204 C C . THR A 1 275 ? 17.789 -16.397 -16.504 1.00 52.44 275 THR A C 1
ATOM 2206 O O . THR A 1 275 ? 17.725 -17.123 -17.525 1.00 52.44 275 THR A O 1
#

Secondary structure (DSSP, 8-state):
--HHHHHHHHHHHHS-----EEEE--SS-EEEE-TTS-HHHHHHHHHHHHHHHHHHHH-HHHHTT-SS--HHHHHHHHHHHHHHHHH-TTS-HHHHHHHHHHHHTTTT-S-TTS----HHHHHHHH---SHHHHHHHHTT--HHHHTT--SHHHHHHHHH-TTPPPSSSS--S-HHHHHHHH-EEEETTTTEEEEPPHHHHHHHHHHHHHHHHHHHHHHTHHHHHHHT---TT-EEEETTEEEEHHHHHHH-PPEE-SS-EE--------TT---

Foldseek 3Di:
DDPVVVVVVCCVVPVVPDPQWDWDQAVQIDIDGDPPDDPVSVVLVVLLNVLLSVCLQPPPLNCLAHNGDPVVVLVVVLVVLLVVQCPDPVHPVVVSVVLLVVLVVCLLQAPSPHRDDALVVVCVVLDDPPDVVVVVVVVPDDPVCVVVPPPPVNVVVQVPDPDRCDVVNDDHSGVLSVCLNPNFDQDPVVRDTHHDDPSSSVNSRSSNSVSSNCSCCVVCVVVSSVSSDDDQQQFFAFPVGTDGVVCCQVVQGWGDPVPDTGTNPDHDDDPPDDD

Radius of gyration: 26.43 Å; chains: 1; bounding box: 72×34×71 Å